Protein AF-A0A5N8YXE9-F1 (afdb_monomer)

pLDDT: mean 80.79, std 17.17, range [34.56, 97.94]

Radius of gyration: 24.26 Å; Cα contacts (8 Å, |Δi|>4): 100; chains: 1; bounding box: 55×52×81 Å

Structure (mmCIF, N/CA/C/O backbone):
data_AF-A0A5N8YXE9-F1
#
_entry.id   AF-A0A5N8YXE9-F1
#
loop_
_atom_site.group_PDB
_atom_site.id
_atom_site.type_symbol
_atom_site.label_atom_id
_atom_site.label_alt_id
_atom_site.label_comp_id
_atom_site.label_asym_id
_atom_site.label_entity_id
_atom_site.label_seq_id
_atom_site.pdbx_PDB_ins_code
_atom_site.Cartn_x
_atom_site.Cartn_y
_atom_site.Cartn_z
_atom_site.occupancy
_atom_site.B_iso_or_equiv
_atom_site.auth_seq_id
_atom_site.auth_comp_id
_atom_site.auth_asym_id
_atom_site.auth_atom_id
_atom_site.pdbx_PDB_model_num
ATOM 1 N N . PRO A 1 1 ? -4.445 18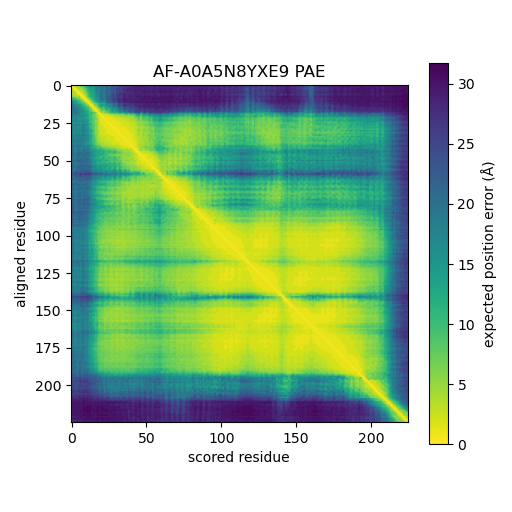.088 -16.090 1.00 49.34 1 PRO A N 1
ATOM 2 C CA . PRO A 1 1 ? -4.039 16.987 -17.003 1.00 49.34 1 PRO A CA 1
ATOM 3 C C . PRO A 1 1 ? -3.387 17.472 -18.312 1.00 49.34 1 PRO A C 1
ATOM 5 O O . PRO A 1 1 ? -2.317 16.990 -18.648 1.00 49.34 1 PRO A O 1
ATOM 8 N N . VAL A 1 2 ? -3.974 18.451 -19.017 1.00 39.25 2 VAL A N 1
ATOM 9 C CA . VAL A 1 2 ? -3.484 18.915 -20.339 1.00 39.25 2 VAL A CA 1
ATOM 10 C C . VAL A 1 2 ? -2.233 19.809 -20.256 1.00 39.25 2 VAL A C 1
ATOM 12 O O . VAL A 1 2 ? -1.378 19.753 -21.131 1.00 39.25 2 VAL A O 1
ATOM 15 N N . ILE A 1 3 ? -2.056 20.564 -19.167 1.00 46.72 3 ILE A N 1
ATOM 16 C CA . ILE A 1 3 ? -0.897 21.464 -18.987 1.00 46.72 3 ILE A CA 1
ATOM 17 C C . ILE A 1 3 ? 0.413 20.681 -18.751 1.00 46.72 3 ILE A C 1
ATOM 19 O O . ILE A 1 3 ? 1.486 21.151 -19.108 1.00 46.72 3 ILE A O 1
ATOM 23 N N . ILE A 1 4 ? 0.328 19.452 -18.229 1.00 51.09 4 ILE A N 1
ATOM 24 C CA . ILE A 1 4 ? 1.493 18.580 -17.987 1.00 51.09 4 ILE A CA 1
ATOM 25 C C . ILE A 1 4 ? 2.017 17.976 -19.303 1.00 51.09 4 ILE A C 1
ATOM 27 O O . ILE A 1 4 ? 3.219 17.792 -19.459 1.00 51.09 4 ILE A O 1
ATOM 31 N N . LEU A 1 5 ? 1.134 17.742 -20.280 1.00 44.62 5 LEU A N 1
ATOM 32 C CA . LEU A 1 5 ? 1.502 17.219 -21.602 1.00 44.62 5 LEU A CA 1
ATOM 33 C C . LEU A 1 5 ? 2.214 18.262 -22.478 1.00 44.62 5 LEU A C 1
ATOM 35 O O . LEU A 1 5 ? 3.088 17.900 -23.258 1.00 44.62 5 LEU A O 1
ATOM 39 N N . ALA A 1 6 ? 1.893 19.550 -22.321 1.00 39.50 6 ALA A N 1
ATOM 40 C CA . ALA A 1 6 ? 2.524 20.624 -23.094 1.00 39.50 6 ALA A CA 1
ATOM 41 C C . ALA A 1 6 ? 3.987 20.891 -22.687 1.00 39.50 6 ALA A C 1
ATOM 43 O O . ALA A 1 6 ? 4.773 21.358 -23.505 1.00 39.50 6 ALA A O 1
ATOM 44 N N . GLY A 1 7 ? 4.373 20.564 -21.448 1.00 42.19 7 GLY A N 1
ATOM 45 C CA . GLY A 1 7 ? 5.747 20.735 -20.961 1.00 42.19 7 GLY A CA 1
ATOM 46 C C . GLY A 1 7 ? 6.720 19.632 -21.393 1.00 42.19 7 GLY A C 1
ATOM 47 O O . GLY A 1 7 ? 7.921 19.776 -21.186 1.00 42.19 7 GLY A O 1
ATOM 48 N N . LEU A 1 8 ? 6.225 18.540 -21.988 1.00 47.44 8 LEU A N 1
ATOM 49 C CA . LEU A 1 8 ? 7.029 17.368 -22.357 1.00 47.44 8 LEU A CA 1
ATOM 50 C C . LEU A 1 8 ? 7.716 17.493 -23.734 1.00 47.44 8 LEU A C 1
ATOM 52 O O . LEU A 1 8 ? 8.421 16.574 -24.144 1.00 47.44 8 LEU A O 1
ATOM 56 N N . VAL A 1 9 ? 7.494 18.600 -24.454 1.00 50.84 9 VAL A N 1
ATOM 57 C CA . VAL A 1 9 ? 8.020 18.834 -25.815 1.00 50.84 9 VAL A CA 1
ATOM 58 C C . VAL A 1 9 ? 9.312 19.666 -25.821 1.00 50.84 9 VAL A C 1
ATOM 60 O O . VAL A 1 9 ? 10.064 19.596 -26.791 1.00 50.84 9 VAL A O 1
ATOM 63 N N . ASP A 1 10 ? 9.647 20.374 -24.737 1.00 41.62 10 ASP A N 1
ATOM 64 C CA . ASP A 1 10 ? 10.887 21.160 -24.670 1.00 41.62 10 ASP A CA 1
ATOM 65 C C . ASP A 1 10 ? 12.038 20.363 -24.041 1.00 41.62 10 ASP A C 1
ATOM 67 O O . ASP A 1 10 ? 12.189 20.251 -22.820 1.00 41.62 10 ASP A O 1
ATOM 71 N N . GLY A 1 11 ? 12.877 19.814 -24.922 1.00 48.00 11 GLY A N 1
ATOM 72 C CA . GLY A 1 11 ? 14.084 19.043 -24.631 1.00 48.00 11 GLY A CA 1
ATOM 73 C C . GLY A 1 11 ? 15.214 19.847 -23.980 1.00 48.00 11 GLY A C 1
ATOM 74 O O . GLY A 1 11 ? 16.298 19.972 -24.547 1.00 48.00 11 GLY A O 1
ATOM 75 N N . SER A 1 12 ? 15.008 20.330 -22.755 1.00 40.44 12 SER A N 1
ATOM 76 C CA . SER A 1 12 ? 16.093 20.775 -21.879 1.00 40.44 12 SER A CA 1
ATOM 77 C C . SER A 1 12 ? 16.254 19.787 -20.725 1.00 40.44 12 SER A C 1
ATOM 79 O O . SER A 1 12 ? 15.359 19.573 -19.916 1.00 40.44 12 SER A O 1
ATOM 81 N N . LYS A 1 13 ? 17.429 19.159 -20.622 1.00 51.94 13 LYS A N 1
ATOM 82 C CA . LYS A 1 13 ? 17.751 18.162 -19.579 1.00 51.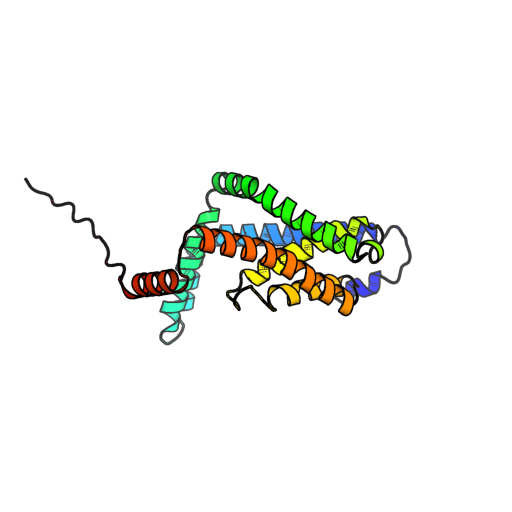94 13 LYS A CA 1
ATOM 83 C C . LYS A 1 13 ? 17.713 18.725 -18.140 1.00 51.94 13 LYS A C 1
ATOM 85 O O . LYS A 1 13 ? 17.933 17.987 -17.187 1.00 51.94 13 LYS A O 1
ATOM 90 N N . THR A 1 14 ? 17.413 20.013 -17.978 1.00 49.31 14 THR A N 1
ATOM 91 C CA . THR A 1 14 ? 17.255 20.741 -16.713 1.00 49.31 14 THR A CA 1
ATOM 92 C C . THR A 1 14 ? 15.793 20.950 -16.289 1.00 49.31 14 THR A C 1
ATOM 94 O O . THR A 1 14 ? 15.556 21.205 -15.111 1.00 49.31 14 THR A O 1
ATOM 97 N N . SER A 1 15 ? 14.799 20.800 -17.176 1.00 48.97 15 SER A N 1
ATOM 98 C CA . SER A 1 15 ? 13.376 21.007 -16.838 1.00 48.97 15 SER A CA 1
ATOM 99 C C . SER A 1 15 ? 12.718 19.789 -16.168 1.00 48.97 15 SER A C 1
ATOM 101 O O . SER A 1 15 ? 11.787 19.939 -15.377 1.00 48.97 15 SER A O 1
ATOM 103 N N . VAL A 1 16 ? 13.230 18.578 -16.414 1.00 51.59 16 VAL A N 1
ATOM 104 C CA . VAL A 1 16 ? 12.615 17.321 -15.941 1.00 51.59 16 VAL A CA 1
ATOM 105 C C . VAL A 1 16 ? 12.899 17.032 -14.456 1.00 51.59 16 VAL A C 1
ATOM 107 O O . VAL A 1 16 ? 12.038 16.497 -13.759 1.00 51.59 16 VAL A O 1
ATOM 110 N N . GLN A 1 17 ? 14.052 17.447 -13.914 1.00 51.72 17 GLN A N 1
ATOM 111 C CA . GLN A 1 17 ? 14.386 17.219 -12.494 1.00 51.72 17 GLN A CA 1
ATOM 112 C C . GLN A 1 17 ? 13.560 18.085 -11.529 1.00 51.72 17 GLN A C 1
ATOM 114 O O . GLN A 1 17 ? 13.289 17.678 -10.400 1.00 51.72 17 GLN A O 1
ATOM 119 N N . VAL A 1 18 ? 13.102 19.254 -11.983 1.00 52.50 18 VAL A N 1
ATOM 120 C CA . VAL A 1 18 ? 12.284 20.174 -11.178 1.00 52.50 18 VAL A CA 1
ATOM 121 C C . VAL A 1 18 ? 10.847 19.641 -11.002 1.00 52.50 18 VAL A C 1
ATOM 123 O O . VAL A 1 18 ? 10.188 19.952 -10.012 1.00 52.50 18 VAL A O 1
ATOM 126 N N . SER A 1 19 ? 10.376 18.760 -11.893 1.00 68.06 19 SER A N 1
ATOM 127 C CA . SER A 1 19 ? 8.992 18.257 -11.916 1.00 68.06 19 SER A CA 1
ATOM 128 C C . SER A 1 19 ? 8.650 17.306 -10.753 1.00 68.06 19 SER A C 1
ATOM 130 O O . SER A 1 19 ? 7.629 17.474 -10.083 1.00 68.06 19 SER A O 1
ATOM 132 N N . TRP A 1 20 ? 9.531 16.349 -10.434 1.00 66.12 20 TRP A N 1
ATOM 133 C CA . TRP A 1 20 ? 9.285 15.359 -9.371 1.00 66.12 20 TRP A CA 1
ATOM 134 C C . TRP A 1 20 ? 9.371 15.953 -7.963 1.00 66.12 20 TRP A C 1
ATOM 136 O O . TRP A 1 20 ? 8.589 15.583 -7.087 1.00 66.12 20 TRP A O 1
ATOM 146 N N . GLY A 1 21 ? 10.283 16.908 -7.748 1.00 72.38 21 GLY A N 1
ATOM 147 C CA . GLY A 1 21 ? 10.397 17.622 -6.473 1.00 72.38 21 GLY A CA 1
ATOM 148 C C . GLY A 1 21 ? 9.140 18.436 -6.161 1.00 72.38 21 GLY A C 1
ATOM 149 O O . GLY A 1 21 ? 8.622 18.378 -5.046 1.00 72.38 21 GLY A O 1
ATOM 150 N N . ILE A 1 22 ? 8.593 19.125 -7.169 1.00 77.31 22 ILE A N 1
ATOM 151 C CA . ILE A 1 22 ? 7.321 19.847 -7.046 1.00 77.31 22 ILE A CA 1
ATOM 152 C C . ILE A 1 22 ? 6.173 18.869 -6.786 1.00 77.31 22 ILE A C 1
ATOM 154 O O . ILE A 1 22 ? 5.373 19.110 -5.886 1.00 77.31 22 ILE A O 1
ATOM 158 N N . PHE A 1 23 ? 6.099 17.751 -7.513 1.00 73.31 23 PHE A N 1
ATOM 159 C CA . PHE A 1 23 ? 5.058 16.744 -7.296 1.00 73.31 23 PHE A CA 1
ATOM 160 C C . PHE A 1 23 ? 5.087 16.169 -5.872 1.00 73.31 23 PHE A C 1
ATOM 162 O O . PHE A 1 23 ? 4.042 16.061 -5.224 1.00 73.31 23 PHE A O 1
ATOM 169 N N . GLY A 1 24 ? 6.281 15.859 -5.359 1.00 78.94 24 GLY A N 1
ATOM 170 C CA . GLY A 1 24 ? 6.478 15.409 -3.983 1.00 78.94 24 GLY A CA 1
ATOM 171 C C . GLY A 1 24 ? 6.043 16.458 -2.958 1.00 78.94 24 GLY A C 1
ATOM 172 O O . GLY A 1 24 ? 5.301 16.137 -2.032 1.00 78.94 24 GLY A O 1
ATOM 173 N N . LEU A 1 25 ? 6.427 17.723 -3.155 1.00 83.38 25 LEU A N 1
ATOM 174 C CA . LEU A 1 25 ? 6.031 18.833 -2.281 1.00 83.38 25 LEU A CA 1
ATOM 175 C C . LEU A 1 25 ? 4.520 19.083 -2.296 1.00 83.38 25 LEU A C 1
ATOM 177 O O . LEU A 1 25 ? 3.925 19.262 -1.236 1.00 83.38 25 LEU A O 1
ATOM 181 N N . VAL A 1 26 ? 3.889 19.066 -3.471 1.00 85.25 26 VAL A N 1
ATOM 182 C CA . VAL A 1 26 ? 2.435 19.230 -3.614 1.00 85.25 26 VAL A CA 1
ATOM 183 C C . VAL A 1 26 ? 1.701 18.075 -2.938 1.00 85.25 26 VAL A C 1
ATOM 185 O O . VAL A 1 26 ? 0.765 18.313 -2.179 1.00 85.25 26 VAL A O 1
ATOM 188 N N . SER A 1 27 ? 2.146 16.835 -3.150 1.00 78.25 27 SER A N 1
ATOM 189 C CA . SER A 1 27 ? 1.548 15.654 -2.516 1.00 78.25 27 SER A CA 1
ATOM 190 C C . SER A 1 27 ? 1.685 15.701 -0.994 1.00 78.25 27 SER A C 1
ATOM 192 O O . SER A 1 27 ? 0.709 15.470 -0.282 1.00 78.25 27 SER A O 1
ATOM 194 N N . LEU A 1 28 ? 2.864 16.077 -0.484 1.00 85.50 28 LEU A N 1
ATOM 195 C CA . LEU A 1 28 ? 3.098 16.275 0.946 1.00 85.50 28 LEU A CA 1
ATOM 196 C C . LEU A 1 28 ? 2.209 17.388 1.508 1.00 85.50 28 LEU A C 1
ATOM 198 O O . LEU A 1 28 ? 1.602 17.211 2.561 1.00 85.50 28 LEU A O 1
ATOM 202 N N . PHE A 1 29 ? 2.092 18.515 0.805 1.00 90.75 29 PHE A N 1
ATOM 203 C CA . PHE A 1 29 ? 1.228 19.618 1.211 1.00 90.75 29 PHE A CA 1
ATOM 204 C C . PHE A 1 29 ? -0.241 19.190 1.274 1.00 90.75 29 PHE A C 1
ATOM 206 O O . PHE A 1 29 ? -0.895 19.444 2.281 1.00 90.75 29 PHE A O 1
ATOM 213 N N . ILE A 1 30 ? -0.749 18.492 0.252 1.00 90.19 30 ILE A N 1
ATOM 214 C CA . ILE A 1 30 ? -2.120 17.959 0.232 1.00 90.19 30 ILE A CA 1
ATOM 215 C C . ILE A 1 30 ? -2.334 16.987 1.393 1.00 90.19 30 ILE A C 1
ATOM 217 O O . ILE A 1 30 ? -3.347 17.079 2.081 1.00 90.19 30 ILE A O 1
ATOM 221 N N . PHE A 1 31 ? -1.382 16.088 1.645 1.00 85.00 31 PHE A N 1
ATOM 222 C CA . PHE A 1 31 ? -1.458 15.119 2.736 1.00 85.00 31 PHE A CA 1
ATOM 223 C C . PHE A 1 31 ? -1.484 15.796 4.113 1.00 85.00 31 PHE A C 1
ATOM 225 O O . PHE A 1 31 ? -2.372 15.521 4.922 1.00 85.00 31 PHE A O 1
ATOM 232 N N . LEU A 1 32 ? -0.560 16.728 4.370 1.00 88.94 32 LEU A N 1
ATOM 233 C CA . LEU A 1 32 ? -0.502 17.485 5.623 1.00 88.94 32 LEU A CA 1
ATOM 234 C C . LEU A 1 32 ? -1.735 18.374 5.806 1.00 88.94 32 LEU A C 1
ATOM 236 O O . LEU A 1 32 ? -2.275 18.448 6.909 1.00 88.94 32 LEU A O 1
ATOM 240 N N . PHE A 1 33 ? -2.213 19.008 4.734 1.00 92.44 33 PHE A N 1
ATOM 241 C CA . PHE A 1 33 ? -3.443 19.792 4.748 1.00 92.44 33 PHE A CA 1
ATOM 242 C C . PHE A 1 33 ? -4.658 18.914 5.054 1.00 92.44 33 PHE A C 1
ATOM 244 O O . PHE A 1 33 ? -5.457 19.276 5.911 1.00 92.44 33 PHE A O 1
ATOM 251 N N . ALA A 1 34 ? -4.783 17.746 4.419 1.00 88.06 34 ALA A N 1
ATOM 252 C CA . ALA A 1 34 ? -5.872 16.806 4.668 1.00 88.06 34 ALA A CA 1
ATOM 253 C C . ALA A 1 34 ? -5.863 16.302 6.118 1.00 88.06 34 ALA A C 1
ATOM 255 O O . ALA A 1 34 ? -6.897 16.350 6.781 1.00 88.06 34 ALA A O 1
ATOM 256 N N . ILE A 1 35 ? -4.704 15.895 6.648 1.00 85.31 35 ILE A N 1
ATOM 257 C CA . ILE A 1 35 ? -4.568 15.480 8.054 1.00 85.31 35 ILE A CA 1
ATOM 258 C C . ILE A 1 35 ? -4.895 16.633 9.002 1.00 85.31 35 ILE A C 1
ATOM 260 O O . ILE A 1 35 ? -5.634 16.440 9.969 1.00 85.31 35 ILE A O 1
ATOM 264 N N . GLY A 1 36 ? -4.372 17.831 8.735 1.00 86.56 36 GLY A N 1
ATOM 265 C CA . GLY A 1 36 ? -4.639 19.019 9.539 1.00 86.56 36 GLY A CA 1
ATOM 266 C C . GLY A 1 36 ? -6.125 19.371 9.545 1.00 86.56 36 GLY A C 1
ATOM 267 O O . GLY A 1 36 ? -6.710 19.550 10.610 1.00 86.56 36 GLY A O 1
ATOM 268 N N . ALA A 1 37 ? -6.758 19.385 8.372 1.00 87.31 37 ALA A N 1
ATOM 269 C CA . ALA A 1 37 ? -8.186 19.621 8.218 1.00 87.31 37 ALA A CA 1
ATOM 270 C C . ALA A 1 37 ? -9.015 18.565 8.961 1.00 87.31 37 ALA A C 1
ATOM 272 O O . ALA A 1 37 ? -9.894 18.940 9.731 1.00 87.31 37 ALA A O 1
ATOM 273 N N . LEU A 1 38 ? -8.705 17.271 8.808 1.00 84.06 38 LEU A N 1
ATOM 274 C CA . LEU A 1 38 ? -9.383 16.178 9.517 1.00 84.06 38 LEU A CA 1
ATOM 275 C C . LEU A 1 38 ? -9.216 16.281 11.036 1.00 84.06 38 LEU A C 1
ATOM 277 O O . LEU A 1 38 ? -10.180 16.106 11.774 1.00 84.06 38 LEU A O 1
ATOM 281 N N . THR A 1 39 ? -8.022 16.622 11.514 1.00 82.12 39 THR A N 1
ATOM 282 C CA . THR A 1 39 ? -7.750 16.787 12.948 1.00 82.12 39 THR A CA 1
ATOM 283 C C . THR A 1 39 ? -8.500 17.992 13.518 1.00 82.12 39 THR A C 1
ATOM 285 O O . THR A 1 39 ? -9.115 17.903 14.579 1.00 82.12 39 THR A O 1
ATOM 288 N N . LEU A 1 40 ? -8.522 19.116 12.795 1.00 82.56 40 LEU A N 1
ATOM 289 C CA . LEU A 1 40 ? -9.317 20.286 13.174 1.00 82.56 40 LEU A CA 1
ATOM 290 C C . LEU A 1 40 ? -10.816 19.965 13.182 1.00 82.56 40 LEU A C 1
ATOM 292 O O . LEU A 1 40 ? -11.529 20.410 14.081 1.00 82.56 40 LEU A O 1
ATOM 296 N N . LEU A 1 41 ? -11.281 19.156 12.228 1.00 81.50 41 LEU A N 1
ATOM 297 C CA . LEU A 1 41 ? -12.655 18.665 12.168 1.00 81.50 41 LEU A CA 1
ATOM 298 C C . LEU A 1 41 ? -13.009 17.800 13.381 1.00 81.50 41 LEU A C 1
ATOM 300 O O . LEU A 1 41 ? -14.057 17.999 13.987 1.00 81.50 41 LEU A O 1
ATOM 304 N N . ALA A 1 42 ? -12.107 16.887 13.758 1.00 77.75 42 ALA A N 1
ATOM 305 C CA . ALA A 1 42 ? -12.241 15.979 14.899 1.00 77.75 42 ALA A CA 1
ATOM 306 C C . ALA A 1 42 ? -12.325 16.706 16.246 1.00 77.75 42 ALA A C 1
ATOM 308 O O . ALA A 1 42 ? -12.928 16.221 17.206 1.00 77.75 42 ALA A O 1
ATOM 309 N N . ILE A 1 43 ? -11.626 17.836 16.350 1.00 79.62 43 ILE A N 1
ATOM 310 C CA . ILE A 1 43 ? -11.498 18.594 17.593 1.00 79.62 43 ILE A CA 1
ATOM 311 C C . ILE A 1 43 ? -12.606 19.644 17.707 1.00 79.62 43 ILE A C 1
ATOM 313 O O . ILE A 1 43 ? -12.978 19.994 18.824 1.00 79.62 43 ILE A O 1
ATOM 317 N N . ASN A 1 44 ? -13.151 20.144 16.593 1.00 81.50 44 ASN A N 1
ATOM 318 C CA . ASN A 1 44 ? -14.117 21.237 16.607 1.00 81.50 44 ASN A CA 1
ATOM 319 C C . ASN A 1 44 ? -15.568 20.744 16.810 1.00 81.50 44 ASN A C 1
ATOM 321 O O . ASN A 1 44 ? -16.208 20.306 15.849 1.00 81.50 44 ASN A O 1
ATOM 325 N N . PRO A 1 45 ? -16.162 20.919 18.009 1.00 77.25 45 PRO A N 1
ATOM 326 C CA . PRO A 1 45 ? -17.522 20.457 18.293 1.00 77.25 45 PRO A CA 1
ATOM 327 C C . PRO A 1 45 ? -18.586 21.162 17.439 1.00 77.25 45 PRO A C 1
ATOM 329 O O . PRO A 1 45 ? -19.669 20.622 17.233 1.00 77.25 45 PRO A O 1
ATOM 332 N N . ARG A 1 46 ? -18.292 22.354 16.898 1.00 80.25 46 ARG A N 1
ATOM 333 C CA . ARG A 1 46 ? -19.238 23.097 16.051 1.00 80.25 46 ARG A CA 1
ATOM 334 C C . ARG A 1 46 ? -19.478 22.415 14.710 1.00 80.25 46 ARG A C 1
ATOM 336 O O . ARG A 1 46 ? -20.585 22.503 14.188 1.00 80.25 46 ARG A O 1
ATOM 343 N N . PHE A 1 47 ? -18.462 21.760 14.146 1.00 78.44 47 PHE A N 1
ATOM 344 C CA . PHE A 1 47 ? -18.625 21.055 12.877 1.00 78.44 47 PHE A CA 1
ATOM 345 C C . PHE A 1 47 ? -19.538 19.842 13.046 1.00 78.44 47 PHE A C 1
ATOM 347 O O . PHE A 1 47 ? -20.460 19.657 12.257 1.00 78.44 47 PHE A O 1
ATOM 354 N N . VAL A 1 48 ? -19.334 19.087 14.127 1.00 78.62 48 VAL A N 1
ATOM 355 C CA . VAL A 1 48 ? -20.176 17.945 14.504 1.00 78.62 48 VAL A CA 1
ATOM 356 C C . VAL A 1 48 ? -21.635 18.378 14.642 1.00 78.62 48 VAL A C 1
ATOM 358 O O . VAL A 1 48 ? -22.504 17.840 13.965 1.00 78.62 48 VAL A O 1
ATOM 361 N N . GLN A 1 49 ? -21.892 19.440 15.412 1.00 80.94 49 GLN A N 1
ATOM 362 C CA . GLN A 1 49 ? -23.242 19.978 15.617 1.00 80.94 49 GLN A CA 1
ATOM 363 C C . GLN A 1 49 ? -23.890 20.495 14.323 1.00 80.94 49 GLN A C 1
ATOM 365 O O . GLN A 1 49 ? -25.095 20.336 14.119 1.00 80.94 49 GLN A O 1
ATOM 370 N N . LEU A 1 50 ? -23.117 21.130 13.435 1.00 82.25 50 LEU A N 1
ATOM 371 C CA . LEU A 1 50 ? -23.620 21.593 12.140 1.00 82.25 50 LEU A CA 1
ATOM 372 C C . LEU A 1 50 ? -23.989 20.412 11.235 1.00 82.25 50 LEU A C 1
ATOM 374 O O . LEU A 1 50 ? -25.034 20.447 10.584 1.00 82.25 50 LEU A O 1
ATOM 378 N N . PHE A 1 51 ? -23.153 19.374 11.218 1.00 80.25 51 PHE A N 1
ATOM 379 C CA . PHE A 1 51 ? -23.375 18.175 10.420 1.00 80.25 51 PHE A CA 1
ATOM 380 C C . PHE A 1 51 ? -24.573 17.372 10.934 1.00 80.25 51 PHE A C 1
ATOM 382 O O . PHE A 1 51 ? -25.419 16.987 10.134 1.00 80.25 51 PHE A O 1
ATOM 389 N N . GLU A 1 52 ? -24.728 17.215 12.251 1.00 82.69 52 GLU A N 1
ATOM 390 C CA . GLU A 1 52 ? -25.928 16.629 12.866 1.00 82.69 52 GLU A CA 1
ATOM 391 C C . GLU A 1 52 ? -27.189 17.427 12.514 1.00 82.69 52 GLU A C 1
ATOM 393 O O . GLU A 1 52 ? -28.211 16.861 12.129 1.00 82.69 52 GLU A O 1
ATOM 398 N N . LYS A 1 53 ? -27.130 18.763 12.576 1.00 83.69 53 LYS A N 1
ATOM 399 C CA . LYS A 1 53 ? -28.266 19.629 12.224 1.00 83.69 53 LYS A CA 1
ATOM 400 C C . LYS A 1 53 ? -28.654 19.515 10.747 1.00 83.69 53 LYS A C 1
ATOM 402 O O . LYS A 1 53 ? -29.838 19.618 10.423 1.00 83.69 53 LYS A O 1
ATOM 407 N N . LEU A 1 54 ? -27.676 19.322 9.861 1.00 84.81 54 LEU A N 1
ATOM 408 C CA . LEU A 1 54 ? -27.897 19.106 8.432 1.00 84.81 54 LEU A CA 1
ATOM 409 C C . LEU A 1 54 ? -28.425 17.690 8.152 1.00 84.81 54 LEU A C 1
ATOM 411 O O . LEU A 1 54 ? -29.382 17.535 7.401 1.00 84.81 54 LEU A O 1
ATOM 415 N N . SER A 1 55 ? -27.861 16.681 8.816 1.00 81.81 55 SER A N 1
ATOM 416 C CA . SER A 1 55 ? -28.294 15.277 8.802 1.00 81.81 55 SER A CA 1
ATOM 417 C C . SER A 1 55 ? -29.755 15.127 9.242 1.00 81.81 55 SER A C 1
ATOM 419 O O . SER A 1 55 ? -30.559 14.499 8.558 1.00 81.81 55 SER A O 1
ATOM 421 N N . ASN A 1 56 ? -30.148 15.814 10.316 1.00 81.62 56 ASN A N 1
ATOM 422 C CA . ASN A 1 56 ? -31.508 15.789 10.860 1.00 81.62 56 ASN A CA 1
ATOM 423 C C . ASN A 1 56 ? -32.555 16.484 9.966 1.00 81.62 56 ASN A C 1
ATOM 425 O O . ASN A 1 56 ? -33.745 16.440 10.271 1.00 81.62 56 ASN A O 1
ATOM 429 N N . ARG A 1 57 ? -32.144 17.123 8.860 1.00 85.06 57 ARG A N 1
ATOM 430 C CA . ARG A 1 57 ? -33.061 17.642 7.829 1.00 85.06 57 ARG A CA 1
ATOM 431 C C . ARG A 1 57 ? -33.457 16.579 6.800 1.00 85.06 57 ARG A C 1
ATOM 433 O O . ARG A 1 57 ? -34.361 16.840 6.008 1.00 85.06 57 ARG A O 1
ATOM 440 N N . LEU A 1 58 ? -32.798 15.417 6.779 1.00 82.31 58 LEU A N 1
ATOM 441 C CA . LEU A 1 58 ? -33.134 14.340 5.850 1.00 82.31 58 LEU A CA 1
ATOM 442 C C . LEU A 1 58 ? -34.358 13.538 6.335 1.00 82.31 58 LEU A C 1
ATOM 444 O O . LEU A 1 58 ? -34.436 13.182 7.511 1.00 82.31 58 LEU A O 1
ATOM 448 N N . PRO A 1 59 ? -35.310 13.213 5.443 1.00 77.50 59 PRO A N 1
ATOM 449 C CA . PRO A 1 59 ? -36.486 12.430 5.801 1.00 77.50 59 PRO A CA 1
ATOM 450 C C . PRO A 1 59 ? -36.153 10.946 6.048 1.00 77.50 59 PRO A C 1
ATOM 452 O O . PRO A 1 59 ? -35.306 10.350 5.381 1.00 77.50 59 PRO A O 1
ATOM 455 N N . GLY A 1 60 ? -36.880 10.318 6.977 1.00 79.62 60 GLY A N 1
ATOM 456 C CA . GLY A 1 60 ? -36.836 8.872 7.226 1.00 79.62 60 GLY A CA 1
ATOM 457 C C . GLY A 1 60 ? -35.827 8.432 8.296 1.00 79.62 60 GLY A C 1
ATOM 458 O O . GLY A 1 60 ? -35.591 9.134 9.271 1.00 79.62 60 GLY A O 1
ATOM 459 N N . ARG A 1 61 ? -35.257 7.225 8.142 1.00 77.94 61 ARG A N 1
ATOM 460 C CA . ARG A 1 61 ? -34.305 6.609 9.100 1.00 77.94 61 ARG A CA 1
ATOM 461 C C . ARG A 1 61 ? -32.835 6.978 8.846 1.00 77.94 61 ARG A C 1
ATOM 463 O O . ARG A 1 61 ? -31.958 6.528 9.579 1.00 77.94 61 ARG A O 1
ATOM 470 N N . LEU A 1 62 ? -32.563 7.766 7.805 1.00 79.12 62 LEU A N 1
ATOM 471 C CA . LEU A 1 62 ? -31.213 8.186 7.421 1.00 79.12 62 LEU A CA 1
ATOM 472 C C . LEU A 1 62 ? -30.475 8.975 8.520 1.00 79.12 62 LEU A C 1
ATOM 474 O O . LEU A 1 62 ? -29.305 8.663 8.733 1.00 79.12 62 LEU A O 1
ATOM 478 N N . PRO A 1 63 ? -31.108 9.914 9.258 1.00 82.69 63 PRO A N 1
ATOM 479 C CA . PRO A 1 63 ? -30.401 10.707 10.265 1.00 82.69 63 PRO A CA 1
ATOM 480 C C . PRO A 1 63 ? -29.773 9.856 11.371 1.00 82.69 63 PRO A C 1
ATOM 482 O O . PRO A 1 63 ? -28.638 10.097 11.763 1.00 82.69 63 PRO A O 1
ATOM 485 N N . LEU A 1 64 ? -30.472 8.806 11.823 1.00 79.94 64 LEU A N 1
ATOM 486 C CA . LEU A 1 64 ? -29.968 7.896 12.857 1.00 79.94 64 LEU A CA 1
ATOM 487 C C . LEU A 1 64 ? -28.690 7.187 12.398 1.00 79.94 64 LEU A C 1
ATOM 489 O O . LEU A 1 64 ? -27.689 7.206 13.105 1.00 79.94 64 LEU A O 1
ATOM 493 N N . LYS A 1 65 ? -28.703 6.628 11.182 1.00 83.31 65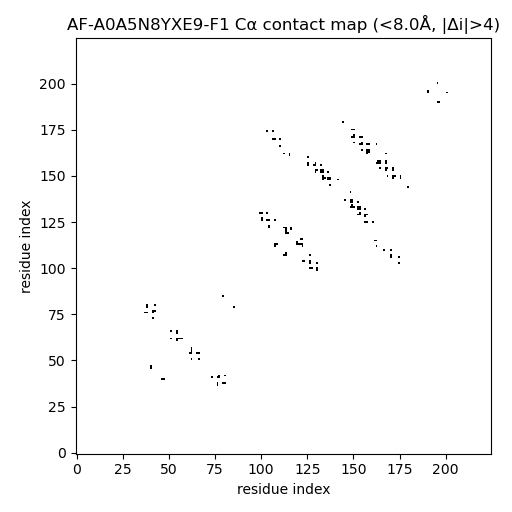 LYS A N 1
ATOM 494 C CA . LYS A 1 65 ? -27.566 5.876 10.635 1.00 83.31 65 LYS A CA 1
ATOM 495 C C . LYS A 1 65 ? -26.375 6.781 10.301 1.00 83.31 65 LYS A C 1
ATOM 497 O O . LYS A 1 65 ? -25.230 6.381 10.479 1.00 83.31 65 LYS A O 1
ATOM 502 N N . ILE A 1 66 ? -26.640 7.997 9.817 1.00 85.12 66 ILE A N 1
ATOM 503 C CA . ILE A 1 66 ? -25.603 8.991 9.506 1.00 85.12 66 ILE A CA 1
ATOM 504 C C . ILE A 1 66 ? -24.956 9.505 10.791 1.00 85.12 66 ILE A C 1
ATOM 506 O O . ILE A 1 66 ? -23.733 9.576 10.852 1.00 85.12 66 ILE A O 1
ATOM 510 N N . ASN A 1 67 ? -25.751 9.837 11.811 1.00 84.00 67 ASN A N 1
ATOM 511 C CA . ASN A 1 67 ? -25.222 10.347 13.075 1.00 84.00 67 ASN A CA 1
ATOM 512 C C . ASN A 1 67 ? -24.426 9.267 13.823 1.00 84.00 67 ASN A C 1
ATOM 514 O O . ASN A 1 67 ? -23.374 9.579 14.365 1.00 84.00 67 ASN A O 1
ATOM 518 N N . GLU A 1 68 ? -24.861 8.002 13.784 1.00 85.94 68 GLU A N 1
ATOM 519 C CA . GLU A 1 68 ? -24.100 6.868 14.334 1.00 85.94 68 GLU A CA 1
ATOM 520 C C . GLU A 1 68 ? -22.759 6.668 13.606 1.00 85.94 68 GLU A C 1
ATOM 522 O O . GLU A 1 68 ? -21.711 6.516 14.233 1.00 85.94 68 GLU A O 1
ATOM 527 N N . LEU A 1 69 ? -22.758 6.725 12.270 1.00 85.12 69 LEU A N 1
ATOM 528 C CA . LEU A 1 69 ? -21.521 6.627 11.494 1.00 85.12 69 LEU A CA 1
ATOM 529 C C . LEU A 1 69 ? -20.590 7.821 11.753 1.00 85.12 69 LEU A C 1
ATOM 531 O O . LEU A 1 69 ? -19.375 7.652 11.834 1.00 85.12 69 LEU A O 1
ATOM 535 N N . LEU A 1 70 ? -21.156 9.020 11.907 1.00 84.06 70 LEU A N 1
ATOM 536 C CA . LEU A 1 70 ? -20.418 10.238 12.221 1.00 84.06 70 LEU A CA 1
ATOM 537 C C . LEU A 1 70 ? -19.788 10.167 13.615 1.00 84.06 70 LEU A C 1
ATOM 539 O O . LEU A 1 70 ? -18.619 10.524 13.751 1.00 84.06 70 LEU A O 1
ATOM 543 N N . SER A 1 71 ? -20.518 9.697 14.632 1.00 82.62 71 SER A N 1
ATOM 544 C CA . SER A 1 71 ? -19.970 9.545 15.982 1.00 82.62 71 SER A CA 1
ATOM 545 C C . SER A 1 71 ? -18.833 8.529 15.998 1.00 82.62 71 SER A C 1
ATOM 547 O O . SER A 1 71 ? -17.762 8.840 16.505 1.00 82.62 71 SER A O 1
ATOM 549 N N . LEU A 1 72 ? -19.003 7.377 15.336 1.00 84.44 72 LEU A N 1
ATOM 550 C CA . LEU A 1 72 ? -17.936 6.379 15.185 1.00 84.44 72 LEU A CA 1
ATOM 551 C C . LEU A 1 72 ? -16.711 6.949 14.451 1.00 84.44 72 LEU A C 1
ATOM 553 O O . LEU A 1 72 ? -15.572 6.689 14.839 1.00 84.44 72 LEU A O 1
ATOM 557 N N . PHE A 1 73 ? -16.932 7.749 13.405 1.00 85.06 73 PHE A N 1
ATOM 558 C CA . PHE A 1 73 ? -15.860 8.404 12.661 1.00 85.06 73 PHE A CA 1
ATOM 559 C C . PHE A 1 73 ? -15.098 9.416 13.525 1.00 85.06 73 PHE A C 1
ATOM 561 O O . PHE A 1 73 ? -13.870 9.379 13.552 1.00 85.06 73 PHE A O 1
ATOM 568 N N . ILE A 1 74 ? -15.800 10.287 14.259 1.00 83.25 74 ILE A N 1
ATOM 569 C CA . ILE A 1 74 ? -15.191 11.282 15.158 1.00 83.25 74 ILE A CA 1
ATOM 570 C C . ILE A 1 74 ? -14.461 10.602 16.315 1.00 83.25 74 ILE A C 1
ATOM 572 O O . ILE A 1 74 ? -13.359 11.029 16.659 1.00 83.25 74 ILE A O 1
ATOM 576 N N . ASP A 1 75 ? -15.030 9.543 16.888 1.00 82.44 75 ASP A N 1
ATOM 577 C CA . ASP A 1 75 ? -14.386 8.747 17.933 1.00 82.44 75 ASP A CA 1
ATOM 578 C C . ASP A 1 75 ? -13.090 8.113 17.412 1.00 82.44 75 ASP A C 1
ATOM 580 O O . ASP A 1 75 ? -12.058 8.192 18.081 1.00 82.44 75 ASP A O 1
ATOM 584 N N . GLY A 1 76 ? -13.078 7.589 16.182 1.00 81.38 76 GLY A N 1
ATOM 585 C CA . GLY A 1 76 ? -11.854 7.119 15.523 1.00 81.38 76 GLY A CA 1
ATOM 586 C C . GLY A 1 76 ? -10.834 8.240 15.291 1.00 81.38 76 GLY A C 1
ATOM 587 O O . GLY A 1 76 ? -9.640 8.078 15.546 1.00 81.38 76 GLY A O 1
ATOM 588 N N . LEU A 1 77 ? -11.304 9.419 14.884 1.00 82.19 77 LEU A N 1
ATOM 589 C CA . LEU A 1 77 ? -10.483 10.616 14.689 1.00 82.19 77 LEU A CA 1
ATOM 590 C C . LEU A 1 77 ? -9.973 11.197 16.017 1.00 82.19 77 LEU A C 1
ATOM 592 O O . LEU A 1 77 ? -8.956 11.884 16.042 1.00 82.19 77 LEU A O 1
ATOM 596 N N . SER A 1 78 ? -10.629 10.889 17.138 1.00 77.25 78 SER A N 1
ATOM 597 C CA . SER A 1 78 ? -10.201 11.310 18.473 1.00 77.25 78 SER A CA 1
ATOM 598 C C . SER A 1 78 ? -8.871 10.686 18.882 1.00 77.25 78 SER A C 1
ATOM 600 O O . SER A 1 78 ? -8.150 11.281 19.685 1.00 77.25 78 SER A O 1
ATOM 602 N N . ILE A 1 79 ? -8.509 9.549 18.269 1.00 75.94 79 ILE A N 1
ATOM 603 C CA . ILE A 1 79 ? -7.203 8.924 18.453 1.00 75.94 79 ILE A CA 1
ATOM 604 C C . ILE A 1 79 ? -6.123 9.947 18.094 1.00 75.94 79 ILE A C 1
ATOM 606 O O . ILE A 1 79 ? -5.232 10.099 18.917 1.00 75.94 79 ILE A O 1
ATOM 610 N N . LEU A 1 80 ? -6.289 10.733 17.007 1.00 74.75 80 LEU A N 1
ATOM 611 C CA . LEU A 1 80 ? -5.361 11.772 16.497 1.00 74.75 80 LEU A CA 1
ATOM 612 C C . LEU A 1 80 ? -5.013 12.898 17.495 1.00 74.75 80 LEU A C 1
ATOM 614 O O . LEU A 1 80 ? -4.134 13.716 17.219 1.00 74.75 80 LEU A O 1
ATOM 618 N N . LYS A 1 81 ? -5.690 12.973 18.650 1.00 76.81 81 LYS A N 1
ATOM 619 C CA . LYS A 1 81 ? -5.522 14.050 19.640 1.00 76.81 81 LYS A CA 1
ATOM 620 C C . LYS A 1 81 ? -4.247 13.930 20.484 1.00 76.81 81 LYS A C 1
ATOM 622 O O . LYS A 1 81 ? -3.840 14.931 21.069 1.00 76.81 81 LYS A O 1
ATOM 627 N N . ASP A 1 82 ? -3.613 12.755 20.567 1.00 81.50 82 ASP A N 1
ATOM 628 C CA . ASP A 1 82 ? -2.392 12.543 21.367 1.00 81.50 82 ASP A CA 1
ATOM 629 C C . ASP A 1 82 ? -1.152 12.316 20.473 1.00 81.50 82 ASP A C 1
ATOM 631 O O . ASP A 1 82 ? -0.746 11.172 20.231 1.00 81.50 82 ASP A O 1
ATOM 635 N N . PRO A 1 83 ? -0.494 13.393 19.988 1.00 79.25 83 PRO A N 1
ATOM 636 C CA . PRO A 1 83 ? 0.646 13.298 19.070 1.00 79.25 83 PRO A CA 1
ATOM 637 C C . PRO A 1 83 ? 1.815 12.471 19.621 1.00 79.25 83 PRO A C 1
ATOM 639 O O . PRO A 1 83 ? 2.541 11.845 18.847 1.00 79.25 83 PRO A O 1
ATOM 642 N N . LYS A 1 84 ? 1.997 12.410 20.949 1.00 83.44 84 LYS A N 1
ATOM 643 C CA . LYS A 1 84 ? 3.081 11.627 21.563 1.00 83.44 84 LYS A CA 1
ATOM 644 C C . LYS A 1 84 ? 2.816 10.129 21.446 1.00 83.44 84 LYS A C 1
ATOM 646 O O . LYS A 1 84 ? 3.732 9.372 21.118 1.00 83.44 84 LYS A O 1
ATOM 651 N N . ARG A 1 85 ? 1.569 9.696 21.667 1.00 82.00 85 ARG A N 1
ATOM 652 C CA . ARG A 1 85 ? 1.173 8.295 21.450 1.00 82.00 85 ARG A CA 1
ATOM 653 C C . ARG A 1 85 ? 1.294 7.903 19.981 1.00 82.00 85 ARG A C 1
ATOM 655 O O . ARG A 1 85 ? 1.801 6.818 19.702 1.00 82.00 85 ARG A O 1
ATOM 662 N N . HIS 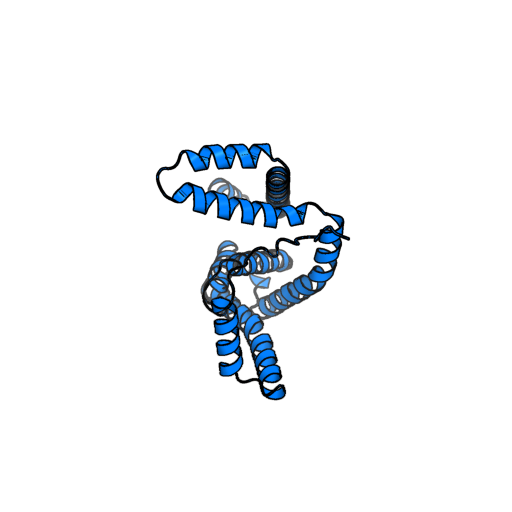A 1 86 ? 0.925 8.789 19.053 1.00 82.12 86 HIS A N 1
ATOM 663 C CA . HIS A 1 86 ? 1.097 8.529 17.618 1.00 82.12 86 HIS A CA 1
ATOM 664 C C . HIS A 1 86 ? 2.542 8.371 17.216 1.00 82.12 86 HIS A C 1
ATOM 666 O O . HIS A 1 86 ? 2.857 7.430 16.500 1.00 82.12 86 HIS A O 1
ATOM 672 N N . PHE A 1 87 ? 3.424 9.247 17.693 1.00 86.50 87 PHE A N 1
ATOM 673 C CA . PHE A 1 87 ? 4.837 9.141 17.364 1.00 86.50 87 PHE A CA 1
ATOM 674 C C . PHE A 1 87 ? 5.424 7.809 17.850 1.00 86.50 87 PHE A C 1
ATOM 676 O O . PHE A 1 87 ? 6.165 7.155 17.122 1.00 86.50 87 PHE A O 1
ATOM 683 N N . GLY A 1 88 ? 5.031 7.358 19.047 1.00 87.31 88 GLY A N 1
ATOM 684 C CA . GLY A 1 88 ? 5.422 6.046 19.565 1.00 87.31 88 GLY A CA 1
ATOM 685 C C . GLY A 1 88 ? 4.835 4.861 18.789 1.00 87.31 88 GLY A C 1
ATOM 686 O O . GLY A 1 88 ? 5.446 3.795 18.759 1.00 87.31 88 GLY A O 1
ATOM 687 N N . LEU A 1 89 ? 3.651 4.996 18.191 1.00 87.31 89 LEU A N 1
ATOM 688 C CA . LEU A 1 89 ? 3.070 3.956 17.336 1.00 87.31 89 LEU A CA 1
ATOM 689 C C . LEU A 1 89 ? 3.740 3.941 15.956 1.00 87.31 89 LEU A C 1
ATOM 691 O O . LEU A 1 89 ? 4.133 2.882 15.478 1.00 87.31 89 LEU A O 1
ATOM 695 N N . PHE A 1 90 ? 3.930 5.122 15.368 1.00 87.00 90 PHE A N 1
ATOM 696 C CA . PHE A 1 90 ? 4.591 5.328 14.085 1.00 87.00 90 PHE A CA 1
ATOM 697 C C . PHE A 1 90 ? 6.029 4.809 14.101 1.00 87.00 90 PHE A C 1
ATOM 699 O O . PHE A 1 90 ? 6.432 4.072 13.211 1.00 87.00 90 PHE A O 1
ATOM 706 N N . SER A 1 91 ? 6.803 5.109 15.145 1.00 90.94 91 SER A N 1
ATOM 707 C CA . SER A 1 91 ? 8.183 4.622 15.248 1.00 90.94 91 SER A CA 1
ATOM 708 C C . SER A 1 91 ? 8.277 3.098 15.336 1.00 90.94 91 SER A C 1
ATOM 710 O O . SER A 1 91 ? 9.226 2.514 14.820 1.00 90.94 91 SER A O 1
ATOM 712 N N . ARG A 1 92 ? 7.282 2.441 15.943 1.00 92.12 92 ARG A N 1
ATOM 713 C CA . ARG A 1 92 ? 7.199 0.975 16.006 1.00 92.12 92 ARG A CA 1
ATOM 714 C C . ARG A 1 92 ? 6.709 0.353 14.701 1.00 92.12 92 ARG A C 1
ATOM 716 O O . ARG A 1 92 ? 7.082 -0.780 14.416 1.00 92.12 92 ARG A O 1
ATOM 723 N N . SER A 1 93 ? 5.900 1.063 13.913 1.00 91.44 93 SER A N 1
ATOM 724 C CA . SER A 1 93 ? 5.441 0.590 12.603 1.00 91.44 93 SER A CA 1
ATOM 725 C C . SER A 1 93 ? 6.439 0.871 11.480 1.00 91.44 93 SER A C 1
ATOM 727 O O . SER A 1 93 ? 6.440 0.145 10.490 1.00 91.44 93 SER A O 1
ATOM 729 N N . LEU A 1 94 ? 7.316 1.869 11.630 1.00 92.56 94 LEU A N 1
ATOM 730 C CA . LEU A 1 94 ? 8.329 2.225 10.633 1.00 92.56 94 LEU A CA 1
ATOM 731 C C . LEU A 1 94 ? 9.155 1.021 10.149 1.00 92.56 94 LEU A C 1
ATOM 733 O O . LEU A 1 94 ? 9.261 0.855 8.937 1.00 92.56 94 LEU A O 1
ATOM 737 N N . PRO A 1 95 ? 9.693 0.142 11.019 1.00 94.88 95 PRO A N 1
ATOM 738 C CA . PRO A 1 95 ? 10.412 -1.046 10.565 1.00 94.88 95 PRO A CA 1
ATOM 739 C C . PRO A 1 95 ? 9.565 -1.973 9.691 1.00 94.88 95 PRO A C 1
ATOM 741 O O . PRO A 1 95 ? 10.074 -2.512 8.717 1.00 94.88 95 PRO A O 1
ATOM 744 N N . VAL A 1 96 ? 8.276 -2.134 10.005 1.00 93.81 96 VAL A N 1
ATOM 745 C CA . VAL A 1 96 ? 7.357 -2.969 9.214 1.00 93.81 96 VAL A CA 1
ATOM 746 C C . VAL A 1 96 ? 7.184 -2.378 7.818 1.00 93.81 96 VAL A C 1
ATOM 748 O O . VAL A 1 96 ? 7.370 -3.087 6.836 1.00 93.81 96 VAL A O 1
ATOM 751 N N . TRP A 1 97 ? 6.932 -1.071 7.728 1.00 93.62 97 TRP A N 1
ATOM 752 C CA . TRP A 1 97 ? 6.816 -0.364 6.449 1.00 93.62 97 TRP A CA 1
ATOM 753 C C . TRP A 1 97 ? 8.111 -0.389 5.635 1.00 93.62 97 TRP A C 1
ATOM 755 O O . TRP A 1 97 ? 8.067 -0.529 4.417 1.00 93.62 97 TRP A O 1
ATOM 765 N N . LEU A 1 98 ? 9.269 -0.268 6.288 1.00 94.31 98 LEU A N 1
ATOM 766 C CA . LEU A 1 98 ? 10.565 -0.348 5.614 1.00 94.31 98 LEU A CA 1
ATOM 767 C C . LEU A 1 98 ? 10.833 -1.753 5.073 1.00 94.31 98 LEU A C 1
ATOM 769 O O . LEU A 1 98 ? 11.302 -1.879 3.948 1.00 94.31 98 LEU A O 1
ATOM 773 N N . LEU A 1 99 ? 10.520 -2.797 5.843 1.00 95.31 99 LEU A N 1
ATOM 774 C CA . LEU A 1 99 ? 10.645 -4.186 5.395 1.00 95.31 99 LEU A CA 1
ATOM 775 C C . LEU A 1 99 ? 9.680 -4.496 4.249 1.00 95.31 99 LEU A C 1
ATOM 777 O O . LEU A 1 99 ? 10.070 -5.141 3.279 1.00 95.31 99 LEU A O 1
ATOM 781 N N . GLU A 1 100 ? 8.448 -3.999 4.332 1.00 95.50 100 GLU A N 1
ATOM 782 C CA . GLU A 1 100 ? 7.454 -4.137 3.272 1.00 95.50 100 GLU A CA 1
ATOM 783 C C . GLU A 1 100 ? 7.898 -3.408 1.997 1.00 95.50 100 GLU A C 1
ATOM 785 O O . GLU A 1 100 ? 7.991 -4.020 0.938 1.00 95.50 100 GLU A O 1
ATOM 790 N N . GLY A 1 101 ? 8.271 -2.130 2.092 1.00 95.75 101 GLY A N 1
ATOM 791 C CA . GLY A 1 101 ? 8.779 -1.364 0.953 1.00 95.75 101 GLY A CA 1
ATOM 792 C C . GLY A 1 101 ? 10.052 -1.970 0.354 1.00 95.75 101 GLY A C 1
ATOM 793 O O . GLY A 1 101 ? 10.193 -2.023 -0.867 1.00 95.75 101 GLY A O 1
ATOM 794 N N . ALA A 1 102 ? 10.956 -2.494 1.188 1.00 96.69 102 ALA A N 1
ATOM 795 C CA . ALA A 1 102 ? 12.145 -3.207 0.729 1.00 96.69 102 ALA A CA 1
ATOM 796 C C . A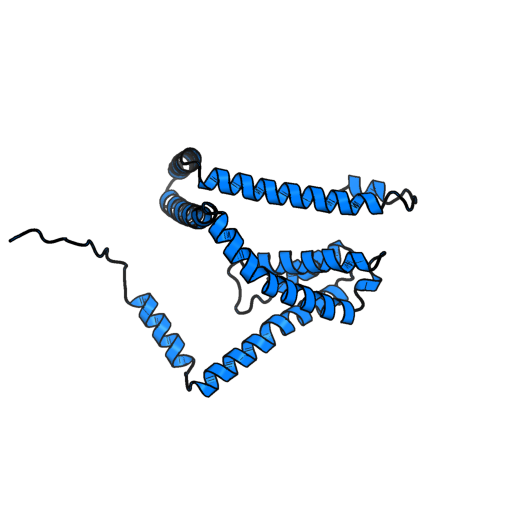LA A 1 102 ? 11.783 -4.489 -0.032 1.00 96.69 102 ALA A C 1
ATOM 798 O O . ALA A 1 102 ? 12.355 -4.745 -1.089 1.00 96.69 102 ALA A O 1
ATOM 799 N N . MET A 1 103 ? 10.811 -5.266 0.454 1.00 97.19 103 MET A N 1
ATOM 800 C CA . MET A 1 103 ? 10.300 -6.439 -0.257 1.00 97.19 103 MET A CA 1
ATOM 801 C C . MET A 1 103 ? 9.740 -6.045 -1.629 1.00 97.19 103 MET A C 1
ATOM 803 O O . MET A 1 103 ? 10.089 -6.673 -2.629 1.00 97.19 103 MET A O 1
ATOM 807 N N . TYR A 1 104 ? 8.930 -4.983 -1.700 1.00 97.50 104 TYR A N 1
ATOM 808 C CA . TYR A 1 104 ? 8.393 -4.509 -2.977 1.00 97.50 104 TYR A CA 1
ATOM 809 C C . TYR A 1 104 ? 9.507 -4.077 -3.928 1.00 97.50 104 TYR A C 1
ATOM 811 O O . TYR A 1 104 ? 9.449 -4.393 -5.113 1.00 97.50 104 TYR A O 1
ATOM 819 N N . LEU A 1 105 ? 10.528 -3.385 -3.415 1.00 97.62 105 LEU A N 1
ATOM 820 C CA . LEU A 1 105 ? 11.664 -2.940 -4.213 1.00 97.62 105 LEU A CA 1
ATOM 821 C C . LEU A 1 105 ? 12.462 -4.127 -4.759 1.00 97.62 105 LEU A C 1
ATOM 823 O O . LEU A 1 105 ? 12.785 -4.141 -5.939 1.00 97.62 105 LEU A O 1
ATOM 827 N N . ILE A 1 106 ? 12.737 -5.146 -3.942 1.00 97.81 106 ILE A N 1
ATOM 828 C CA . ILE A 1 106 ? 13.447 -6.360 -4.378 1.00 97.81 106 ILE A CA 1
ATOM 829 C C . ILE A 1 106 ? 12.670 -7.076 -5.488 1.00 97.81 106 ILE A C 1
ATOM 831 O O . ILE A 1 106 ? 13.254 -7.493 -6.491 1.00 97.81 106 ILE A O 1
ATOM 835 N N . ILE A 1 107 ? 11.350 -7.192 -5.335 1.00 97.56 107 ILE A N 1
ATOM 836 C CA . ILE A 1 107 ? 10.499 -7.793 -6.364 1.00 97.56 107 ILE A CA 1
ATOM 837 C C . ILE A 1 107 ? 10.496 -6.902 -7.612 1.00 97.56 107 ILE A C 1
ATOM 839 O O . ILE A 1 107 ? 10.622 -7.420 -8.711 1.00 97.56 107 ILE A O 1
ATOM 843 N N . ALA A 1 108 ? 10.455 -5.576 -7.474 1.00 97.56 108 ALA A N 1
ATOM 844 C CA . ALA A 1 108 ? 10.467 -4.651 -8.609 1.00 97.56 108 ALA A CA 1
ATOM 845 C C . ALA A 1 108 ? 11.770 -4.748 -9.413 1.00 97.56 108 ALA A C 1
ATOM 847 O O . ALA A 1 108 ? 11.732 -4.771 -10.641 1.00 97.56 108 ALA A O 1
ATOM 848 N N . LEU A 1 109 ? 12.904 -4.880 -8.719 1.00 96.81 109 LEU A N 1
ATOM 849 C CA . LEU A 1 109 ? 14.213 -5.110 -9.330 1.00 96.81 109 LEU A CA 1
ATOM 850 C C . LEU A 1 109 ? 14.283 -6.458 -10.058 1.00 96.81 109 LEU A C 1
ATOM 852 O O . LEU A 1 109 ? 14.948 -6.567 -11.076 1.00 96.81 109 LEU A O 1
ATOM 856 N N . SER A 1 110 ? 13.563 -7.475 -9.574 1.00 96.81 110 SER A N 1
ATOM 857 C CA . SER A 1 110 ? 13.487 -8.792 -10.229 1.00 96.81 110 SER A CA 1
ATOM 858 C C . SER A 1 110 ? 12.662 -8.780 -11.525 1.00 96.81 110 SER A C 1
ATOM 860 O O . SER A 1 110 ? 12.726 -9.732 -12.296 1.00 96.81 110 SER A O 1
ATOM 862 N N . PHE A 1 111 ? 11.863 -7.731 -11.741 1.00 96.62 111 PHE A N 1
ATOM 863 C CA . PHE A 1 111 ? 11.084 -7.480 -12.960 1.00 96.62 111 PHE A CA 1
ATOM 864 C C . PHE A 1 111 ? 11.737 -6.418 -13.859 1.00 96.62 111 PHE A C 1
ATOM 866 O O . PHE A 1 111 ? 11.096 -5.928 -14.789 1.00 96.62 111 PHE A O 1
ATOM 873 N N . ASP A 1 112 ? 12.972 -6.020 -13.543 1.00 96.31 112 ASP A N 1
ATOM 874 C CA . ASP A 1 112 ? 13.726 -4.977 -14.236 1.00 96.31 112 ASP A CA 1
ATOM 875 C C . ASP A 1 112 ? 12.981 -3.636 -14.348 1.00 96.31 112 ASP A C 1
ATOM 877 O O . ASP A 1 112 ? 13.182 -2.846 -15.273 1.00 96.31 112 ASP A O 1
ATOM 881 N N . LEU A 1 113 ? 12.124 -3.326 -13.362 1.00 95.62 113 LEU A N 1
ATOM 882 C CA . LEU A 1 113 ? 11.332 -2.094 -13.377 1.00 95.62 113 LEU A CA 1
ATOM 883 C C . LEU A 1 113 ? 12.200 -0.831 -13.332 1.00 95.62 113 LEU A C 1
ATOM 885 O O . LEU A 1 113 ? 11.743 0.231 -13.746 1.00 95.62 113 LEU A O 1
ATOM 889 N N . GLN A 1 114 ? 13.445 -0.930 -12.863 1.00 94.12 114 GLN A N 1
ATOM 890 C CA . GLN A 1 114 ? 14.403 0.173 -12.877 1.00 94.12 114 GLN A CA 1
ATOM 891 C C . GLN A 1 114 ? 14.703 0.691 -14.290 1.00 94.12 114 GLN A C 1
ATOM 893 O O . GLN A 1 114 ? 14.994 1.873 -14.431 1.00 94.12 114 GLN A O 1
ATOM 898 N N . GLU A 1 115 ? 14.602 -0.152 -15.324 1.00 93.19 115 GLU A N 1
ATOM 899 C CA . GLU A 1 115 ? 14.909 0.222 -16.713 1.00 93.19 115 GLU A CA 1
ATOM 900 C C . GLU A 1 115 ? 13.851 1.151 -17.327 1.00 93.19 115 GLU A C 1
ATOM 902 O O . GLU A 1 115 ? 14.111 1.844 -18.308 1.00 93.19 115 GLU A O 1
ATOM 907 N N . PHE A 1 116 ? 12.658 1.215 -16.726 1.00 89.06 116 PHE A N 1
ATOM 908 C CA . PHE A 1 116 ? 11.586 2.116 -17.153 1.00 89.06 116 PHE A CA 1
ATOM 909 C C . PHE A 1 116 ? 11.797 3.559 -16.678 1.00 89.06 116 PHE A C 1
ATOM 911 O O . PHE A 1 116 ? 11.047 4.450 -17.084 1.00 89.06 116 PHE A O 1
ATOM 918 N N . PHE A 1 117 ? 12.787 3.811 -15.815 1.00 87.62 117 PHE A N 1
ATOM 919 C CA . PHE A 1 117 ? 12.980 5.108 -15.180 1.00 87.62 117 PHE A CA 1
ATOM 920 C C . PHE A 1 117 ? 14.411 5.623 -15.325 1.00 87.62 117 PHE A C 1
ATOM 922 O O . PHE A 1 117 ? 15.372 4.954 -14.966 1.00 87.62 117 PHE A O 1
ATOM 929 N N . GLU A 1 118 ? 14.542 6.879 -15.752 1.00 88.38 118 GLU A N 1
ATOM 930 C CA . GLU A 1 118 ? 15.825 7.576 -15.847 1.00 88.38 118 GLU A CA 1
ATOM 931 C C . GLU A 1 118 ? 15.790 8.862 -14.997 1.00 88.38 118 GLU A C 1
ATOM 933 O O . GLU A 1 118 ? 15.072 9.806 -15.345 1.00 88.38 118 GLU A O 1
ATOM 938 N N . PRO A 1 119 ? 16.532 8.939 -13.871 1.00 87.62 119 PRO A N 1
ATOM 939 C CA . PRO A 1 119 ? 17.448 7.924 -13.341 1.00 87.62 119 PRO A CA 1
ATOM 940 C C . PRO A 1 119 ? 16.719 6.742 -12.682 1.00 87.62 119 PRO A C 1
ATOM 942 O O . PRO A 1 119 ? 15.658 6.926 -12.084 1.00 87.62 119 PRO A O 1
ATOM 945 N N . ALA A 1 120 ? 17.362 5.570 -12.658 1.00 87.50 120 ALA A N 1
ATOM 946 C CA . ALA A 1 120 ? 16.854 4.346 -12.016 1.00 87.50 120 ALA A CA 1
ATOM 947 C C . ALA A 1 120 ? 16.392 4.538 -10.554 1.00 87.50 120 ALA A C 1
ATOM 949 O O . ALA A 1 120 ? 15.512 3.833 -10.062 1.00 87.50 120 ALA A O 1
ATOM 950 N N . LEU A 1 121 ? 16.945 5.532 -9.847 1.00 88.62 121 LEU A N 1
ATOM 951 C CA . LEU A 1 121 ? 16.556 5.882 -8.477 1.00 88.62 121 LEU A CA 1
ATOM 952 C C . LEU A 1 121 ? 15.080 6.316 -8.351 1.00 88.62 121 LEU A C 1
ATOM 954 O O . LEU A 1 121 ? 14.502 6.204 -7.270 1.00 88.62 121 LEU A O 1
ATOM 958 N N . LEU A 1 122 ? 14.449 6.769 -9.442 1.00 88.25 122 LEU A N 1
ATOM 959 C CA . LEU A 1 122 ? 13.017 7.089 -9.485 1.00 88.25 122 LEU A CA 1
ATOM 960 C C . LEU A 1 122 ? 12.120 5.867 -9.231 1.00 88.25 122 LEU A C 1
ATOM 962 O O . LEU A 1 122 ? 10.958 6.043 -8.870 1.00 88.25 122 LEU A O 1
ATOM 966 N N . LEU A 1 123 ? 12.651 4.643 -9.318 1.00 92.94 123 LEU A N 1
ATOM 967 C CA . LEU A 1 123 ? 11.917 3.440 -8.932 1.00 92.94 123 LEU A CA 1
ATOM 968 C C . LEU A 1 123 ? 11.492 3.469 -7.454 1.00 92.94 123 LEU A C 1
ATOM 970 O O . LEU A 1 123 ? 10.409 2.998 -7.121 1.00 92.94 123 LEU A O 1
ATOM 974 N N . VAL A 1 124 ? 12.300 4.050 -6.560 1.00 92.81 124 VAL A N 1
ATOM 975 C CA . VAL A 1 124 ? 12.016 4.075 -5.113 1.00 92.81 124 VAL A CA 1
ATOM 976 C C . VAL A 1 124 ? 10.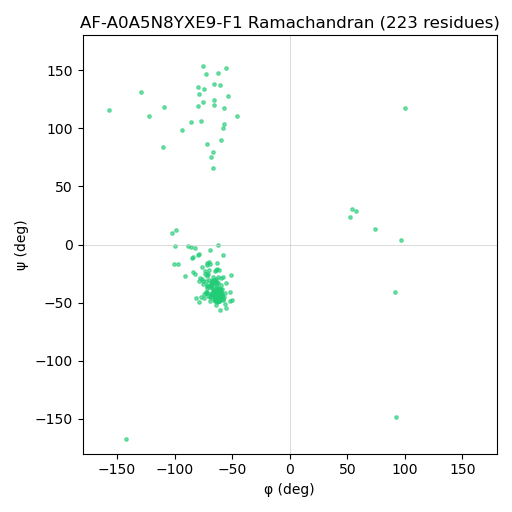696 4.791 -4.786 1.00 92.81 124 VAL A C 1
ATOM 978 O O . VAL A 1 124 ? 9.830 4.167 -4.170 1.00 92.81 124 VAL A O 1
ATOM 981 N N . PRO A 1 125 ? 10.473 6.061 -5.183 1.00 90.50 125 PRO A N 1
ATOM 982 C CA . PRO A 1 125 ? 9.196 6.726 -4.933 1.00 90.50 125 PRO A CA 1
ATOM 983 C C . PRO A 1 125 ? 8.020 6.069 -5.670 1.00 90.50 125 PRO A C 1
ATOM 985 O O . PRO A 1 125 ? 6.909 6.092 -5.145 1.00 90.50 125 PRO A O 1
ATOM 988 N N . VAL A 1 126 ? 8.242 5.454 -6.839 1.00 91.38 126 VAL A N 1
ATOM 989 C CA . VAL A 1 126 ? 7.201 4.693 -7.556 1.00 91.38 126 VAL A CA 1
ATOM 990 C C . VAL A 1 126 ? 6.778 3.461 -6.759 1.00 91.38 126 VAL A C 1
ATOM 992 O O . VAL A 1 126 ? 5.588 3.235 -6.561 1.00 91.38 126 VAL A O 1
ATOM 995 N N . VAL A 1 127 ? 7.733 2.688 -6.244 1.00 95.12 127 VAL A N 1
ATOM 996 C CA . VAL A 1 127 ? 7.453 1.523 -5.399 1.00 95.12 127 VAL A CA 1
ATOM 997 C C . VAL A 1 127 ? 6.725 1.942 -4.124 1.00 95.12 127 VAL A C 1
ATOM 999 O O . VAL A 1 127 ? 5.712 1.339 -3.787 1.00 95.12 127 VAL A O 1
ATOM 1002 N N . LEU A 1 128 ? 7.168 3.015 -3.460 1.00 93.81 128 LEU A N 1
ATOM 1003 C CA . LEU A 1 128 ? 6.482 3.547 -2.278 1.00 93.81 128 LEU A CA 1
ATOM 1004 C C . LEU A 1 128 ? 5.052 4.005 -2.590 1.00 93.81 128 LEU A C 1
ATOM 1006 O O . LEU A 1 128 ? 4.154 3.793 -1.775 1.00 93.81 128 LEU A O 1
ATOM 1010 N N . LEU A 1 129 ? 4.825 4.598 -3.767 1.00 92.19 129 LEU A N 1
ATOM 1011 C CA . LEU A 1 129 ? 3.486 4.937 -4.238 1.00 92.19 129 LEU A CA 1
ATOM 1012 C C . LEU A 1 129 ? 2.634 3.674 -4.388 1.00 92.19 129 LEU A C 1
ATOM 1014 O O . LEU A 1 129 ? 1.526 3.647 -3.858 1.00 92.19 129 LEU A O 1
ATOM 1018 N N . VAL A 1 130 ? 3.151 2.632 -5.050 1.00 96.00 130 VAL A N 1
ATOM 1019 C CA . VAL A 1 130 ? 2.461 1.341 -5.214 1.00 96.00 130 VAL A CA 1
ATOM 1020 C C . VAL A 1 130 ? 2.119 0.726 -3.855 1.00 96.00 130 VAL A C 1
ATOM 1022 O O . VAL A 1 130 ? 0.971 0.335 -3.649 1.00 96.00 130 VAL A O 1
ATOM 1025 N N . THR A 1 131 ? 3.059 0.696 -2.906 1.00 95.31 131 THR A N 1
ATOM 1026 C CA . THR A 1 131 ? 2.811 0.216 -1.537 1.00 95.31 131 THR A CA 1
ATOM 1027 C C . THR A 1 131 ? 1.688 1.012 -0.867 1.00 95.31 131 THR A C 1
ATOM 1029 O O . THR A 1 131 ? 0.748 0.431 -0.328 1.00 95.31 131 THR A O 1
ATOM 1032 N N . ALA A 1 132 ? 1.729 2.346 -0.946 1.00 93.19 132 ALA A N 1
ATOM 1033 C CA . ALA A 1 132 ? 0.737 3.208 -0.310 1.00 93.19 132 ALA A CA 1
ATOM 1034 C C . ALA A 1 132 ? -0.671 3.043 -0.906 1.00 93.19 132 ALA A C 1
ATOM 1036 O O . ALA A 1 132 ? -1.632 2.882 -0.153 1.00 93.19 132 ALA A O 1
ATOM 1037 N N . VAL A 1 133 ? -0.815 3.066 -2.238 1.00 93.56 133 VAL A N 1
ATOM 1038 C CA . VAL A 1 133 ? -2.139 2.963 -2.879 1.00 93.56 133 VAL A CA 1
ATOM 1039 C C . VAL A 1 133 ? -2.754 1.579 -2.704 1.00 93.56 133 VAL A C 1
ATOM 1041 O O . VAL A 1 133 ? -3.964 1.481 -2.509 1.00 93.56 133 VAL A O 1
ATOM 1044 N N . SER A 1 134 ? -1.933 0.526 -2.716 1.00 94.44 134 SER A N 1
ATOM 1045 C CA . SER A 1 134 ? -2.405 -0.851 -2.546 1.00 94.44 134 SER A CA 1
ATOM 1046 C C . SER A 1 134 ? -2.886 -1.071 -1.114 1.00 94.44 134 SER A C 1
ATOM 1048 O O . SER A 1 134 ? -4.022 -1.491 -0.911 1.00 94.44 134 SER A O 1
ATOM 1050 N N . ASN A 1 135 ? -2.096 -0.669 -0.112 1.00 92.88 135 ASN A N 1
ATOM 1051 C CA . ASN A 1 135 ? -2.476 -0.803 1.300 1.00 92.88 135 ASN A CA 1
ATOM 1052 C C . ASN A 1 135 ? -3.660 0.096 1.692 1.00 92.88 135 ASN A C 1
ATOM 1054 O O . ASN A 1 135 ? -4.484 -0.264 2.537 1.00 92.88 135 ASN A O 1
ATOM 1058 N N . LEU A 1 136 ? -3.793 1.263 1.059 1.00 91.50 136 LEU A N 1
ATOM 1059 C CA . LEU A 1 136 ? -4.970 2.104 1.252 1.00 91.50 136 LEU A CA 1
ATOM 1060 C C . LEU A 1 136 ? -6.228 1.446 0.670 1.00 91.50 136 LEU A C 1
ATOM 1062 O O . LEU A 1 136 ? -7.278 1.461 1.308 1.00 91.50 136 LEU A O 1
ATOM 1066 N N . ALA A 1 137 ? -6.132 0.839 -0.513 1.00 91.31 137 ALA A N 1
ATOM 1067 C CA . ALA A 1 137 ? -7.268 0.174 -1.141 1.00 91.31 137 ALA A CA 1
ATOM 1068 C C . ALA A 1 137 ? -7.713 -1.089 -0.387 1.00 91.31 137 ALA A C 1
ATOM 1070 O O . ALA A 1 137 ? -8.914 -1.336 -0.284 1.00 91.31 137 ALA A O 1
ATOM 1071 N N . THR A 1 138 ? -6.787 -1.849 0.208 1.00 89.88 138 THR A N 1
ATOM 1072 C CA . THR A 1 138 ? -7.131 -3.019 1.038 1.00 89.88 138 THR A CA 1
ATOM 1073 C C . THR A 1 138 ? -7.779 -2.652 2.375 1.00 89.88 138 THR A C 1
ATOM 1075 O O . THR A 1 138 ? -8.418 -3.499 2.995 1.00 89.88 138 THR A O 1
ATOM 1078 N N . SER A 1 139 ? -7.693 -1.386 2.801 1.00 87.00 139 SER A N 1
ATOM 1079 C CA . SER A 1 139 ? -8.433 -0.886 3.970 1.00 87.00 139 SER A CA 1
ATOM 1080 C C . SER A 1 139 ? -9.946 -0.818 3.721 1.00 87.00 139 SER A C 1
ATOM 1082 O O . SER A 1 139 ? -10.728 -0.725 4.669 1.00 87.00 139 SER A O 1
ATOM 1084 N N . ILE A 1 140 ? -10.379 -0.872 2.455 1.00 84.19 140 ILE A N 1
ATOM 1085 C CA . ILE A 1 140 ? -11.790 -0.998 2.099 1.00 84.19 140 ILE A CA 1
ATOM 1086 C C . ILE A 1 140 ? -12.210 -2.452 2.363 1.00 84.19 140 ILE A C 1
ATOM 1088 O O . ILE A 1 140 ? -11.611 -3.368 1.786 1.00 84.19 140 ILE A O 1
ATOM 1092 N N . PRO A 1 141 ? -13.238 -2.695 3.202 1.00 73.56 141 PRO A N 1
ATOM 1093 C CA . PRO A 1 141 ? -13.701 -4.049 3.484 1.00 73.56 141 PRO A CA 1
ATOM 1094 C C . PRO A 1 141 ? -14.091 -4.739 2.173 1.00 73.56 141 PRO A C 1
ATOM 1096 O O . PRO A 1 141 ? -14.973 -4.275 1.450 1.00 73.56 141 PRO A O 1
ATOM 1099 N N . SER A 1 142 ? -13.379 -5.818 1.847 1.00 78.88 142 SER A N 1
ATOM 1100 C CA . SER A 1 142 ? -13.425 -6.464 0.535 1.00 78.88 142 SER A CA 1
ATOM 1101 C C . SER A 1 142 ? -13.351 -7.992 0.642 1.00 78.88 142 SER A C 1
ATOM 1103 O O . SER A 1 142 ? -13.592 -8.563 1.708 1.00 78.88 142 SER A O 1
ATOM 1105 N N . SER A 1 143 ? -13.118 -8.660 -0.492 1.00 80.50 143 SER A N 1
ATOM 1106 C CA . SER A 1 143 ? -13.018 -10.116 -0.600 1.00 80.50 143 SER A CA 1
ATOM 1107 C C . SER A 1 143 ? -11.951 -10.685 0.353 1.00 80.50 143 SER A C 1
ATOM 1109 O O . SER A 1 143 ? -10.977 -10.001 0.681 1.00 80.50 143 SER A O 1
ATOM 1111 N N . PRO A 1 144 ? -12.092 -11.946 0.807 1.00 79.81 144 PRO A N 1
ATOM 1112 C CA . PRO A 1 144 ? -11.055 -12.603 1.596 1.00 79.81 144 PRO A CA 1
ATOM 1113 C C . PRO A 1 144 ? -9.704 -12.552 0.875 1.00 79.81 144 PRO A C 1
ATOM 1115 O O . PRO A 1 144 ? -9.604 -12.933 -0.290 1.00 79.81 144 PRO A O 1
ATOM 1118 N N . GLY A 1 145 ? -8.674 -12.069 1.571 1.00 84.94 145 GLY A N 1
ATOM 1119 C CA . GLY A 1 145 ? -7.337 -11.910 0.999 1.00 84.94 145 GLY A CA 1
ATOM 1120 C C . GLY A 1 145 ? -7.193 -10.743 0.020 1.00 84.94 145 GLY A C 1
ATOM 1121 O O . GLY A 1 145 ? -6.201 -10.710 -0.685 1.00 84.94 145 GLY A O 1
ATOM 1122 N N . SER A 1 146 ? -8.145 -9.804 -0.049 1.00 89.75 146 SER A N 1
ATOM 1123 C CA . SER A 1 146 ? -8.028 -8.558 -0.830 1.00 89.75 146 SER A CA 1
ATOM 1124 C C . SER A 1 146 ? -7.757 -8.750 -2.329 1.00 89.75 146 SER A C 1
ATOM 1126 O O . SER A 1 146 ? -7.131 -7.909 -2.980 1.00 89.75 146 SER A O 1
ATOM 1128 N N . ILE A 1 147 ? -8.219 -9.868 -2.896 1.00 90.44 147 ILE A N 1
ATOM 1129 C CA . ILE A 1 147 ? -8.035 -10.173 -4.318 1.00 90.44 147 ILE A CA 1
ATOM 1130 C C . ILE A 1 147 ? -8.817 -9.153 -5.149 1.00 90.44 147 ILE A C 1
ATOM 1132 O O . ILE A 1 147 ? -10.030 -8.994 -4.985 1.00 90.44 147 ILE A O 1
ATOM 1136 N N . GLY A 1 148 ? -8.116 -8.478 -6.055 1.00 88.88 148 GLY A N 1
ATOM 1137 C CA . GLY A 1 148 ? -8.611 -7.411 -6.916 1.00 88.88 148 GLY A CA 1
ATOM 1138 C C . GLY A 1 148 ? -8.429 -6.018 -6.313 1.00 88.88 148 GLY A C 1
ATOM 1139 O O . GLY A 1 148 ? -8.044 -5.096 -7.033 1.00 88.88 148 GLY A O 1
ATOM 1140 N N . THR A 1 149 ? -8.667 -5.846 -5.007 1.00 91.94 149 THR A N 1
ATOM 1141 C CA . THR A 1 149 ? -8.499 -4.546 -4.329 1.00 91.94 149 THR A CA 1
ATOM 1142 C C . THR A 1 149 ? -7.037 -4.173 -4.135 1.00 91.94 149 THR A C 1
ATOM 1144 O O . THR A 1 149 ? -6.728 -2.985 -4.104 1.00 91.94 149 THR A O 1
ATOM 1147 N N . PHE A 1 150 ? -6.140 -5.158 -4.073 1.00 93.81 150 PHE A N 1
ATOM 1148 C CA . PHE A 1 150 ? -4.699 -4.937 -4.077 1.00 93.81 150 PHE A CA 1
ATOM 1149 C C . PHE A 1 150 ? -4.154 -4.666 -5.490 1.00 93.81 150 PHE A C 1
ATOM 1151 O O . PHE A 1 150 ? -3.439 -3.692 -5.718 1.00 93.81 150 PHE A O 1
ATOM 1158 N N . GLU A 1 151 ? -4.505 -5.506 -6.465 1.00 95.50 151 GLU A N 1
ATOM 1159 C CA . GLU A 1 151 ? -3.881 -5.497 -7.790 1.00 95.50 151 GLU A CA 1
ATOM 1160 C C . GLU A 1 151 ? -4.306 -4.297 -8.629 1.00 95.50 151 GLU A C 1
ATOM 1162 O O . GLU A 1 151 ? -3.476 -3.699 -9.310 1.00 95.50 151 GLU A O 1
ATOM 1167 N N . PHE A 1 152 ? -5.586 -3.924 -8.585 1.00 95.00 152 PHE A N 1
ATOM 1168 C CA . PHE A 1 152 ? -6.105 -2.821 -9.389 1.00 95.00 152 PHE A CA 1
ATOM 1169 C C . PHE A 1 152 ? -5.337 -1.499 -9.179 1.00 95.00 152 PHE A C 1
ATOM 1171 O O . PHE A 1 152 ? -4.841 -0.945 -10.165 1.00 95.00 152 PHE A O 1
ATOM 1178 N N . PRO A 1 153 ? -5.182 -0.978 -7.944 1.00 95.00 153 PRO A N 1
ATOM 1179 C CA . PRO A 1 153 ? -4.427 0.252 -7.715 1.00 95.00 153 PRO A CA 1
ATOM 1180 C C . PRO A 1 153 ? -2.924 0.084 -7.973 1.00 95.00 153 PRO A C 1
ATOM 1182 O O . PRO A 1 153 ? -2.302 1.031 -8.451 1.00 95.00 153 PRO A O 1
ATOM 1185 N N . ALA A 1 154 ? -2.342 -1.096 -7.721 1.00 96.69 154 ALA A N 1
ATOM 1186 C CA . ALA A 1 154 ? -0.934 -1.365 -8.011 1.00 96.69 154 ALA A CA 1
ATOM 1187 C C . ALA A 1 154 ? -0.636 -1.261 -9.516 1.00 96.69 154 ALA A C 1
ATOM 1189 O O . ALA A 1 154 ? 0.280 -0.550 -9.935 1.00 96.69 154 ALA A O 1
ATOM 1190 N N . VAL A 1 155 ? -1.462 -1.916 -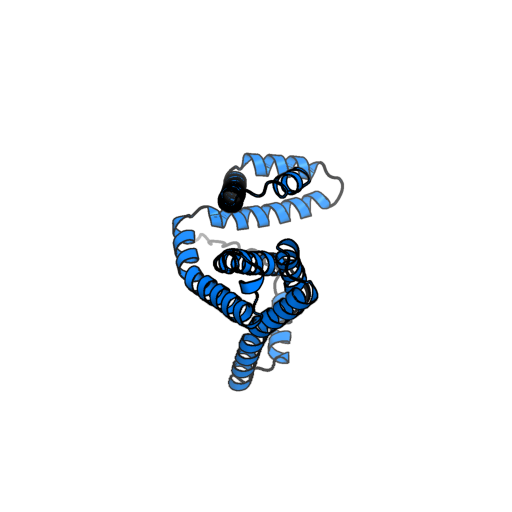10.339 1.00 97.75 155 VAL A N 1
ATOM 1191 C CA . VAL A 1 155 ? -1.368 -1.856 -11.803 1.00 97.75 155 VAL A CA 1
ATOM 1192 C C . VAL A 1 155 ? -1.628 -0.438 -12.298 1.00 97.75 155 VAL A C 1
ATOM 1194 O O . VAL A 1 155 ? -0.889 0.059 -13.148 1.00 97.75 155 VAL A O 1
ATOM 1197 N N . ALA A 1 156 ? -2.638 0.246 -11.754 1.00 94.81 156 ALA A N 1
ATOM 1198 C CA . ALA A 1 156 ? -2.935 1.628 -12.117 1.00 94.81 156 ALA A CA 1
ATOM 1199 C C . ALA A 1 156 ? -1.745 2.560 -11.828 1.00 94.81 156 ALA A C 1
ATOM 1201 O O . ALA A 1 156 ? -1.349 3.330 -12.698 1.00 94.81 156 ALA A O 1
ATOM 1202 N N . ALA A 1 157 ? -1.123 2.461 -10.652 1.00 93.75 157 ALA A N 1
ATOM 1203 C CA . ALA A 1 157 ? 0.026 3.291 -10.294 1.00 93.75 157 ALA A CA 1
ATOM 1204 C C . ALA A 1 157 ? 1.224 3.082 -11.234 1.00 93.75 157 ALA A C 1
ATOM 1206 O O . ALA A 1 157 ? 1.833 4.058 -11.664 1.00 93.75 157 ALA A O 1
ATOM 1207 N N . LEU A 1 158 ? 1.530 1.833 -11.600 1.00 95.00 158 LEU A N 1
ATOM 1208 C CA . LEU A 1 158 ? 2.639 1.513 -12.506 1.00 95.00 158 LEU A CA 1
ATOM 1209 C C . LEU A 1 158 ? 2.362 1.915 -13.958 1.00 95.00 158 LEU A C 1
ATOM 1211 O O . LEU A 1 158 ? 3.231 2.464 -14.634 1.00 95.00 158 LEU A O 1
ATOM 1215 N N . THR A 1 159 ? 1.140 1.689 -14.437 1.00 95.19 159 THR A N 1
ATOM 1216 C CA . THR A 1 159 ? 0.748 2.076 -15.801 1.00 95.19 159 THR A CA 1
ATOM 1217 C C . THR A 1 159 ? 0.701 3.592 -15.979 1.00 95.19 159 THR A C 1
ATOM 1219 O O . THR A 1 159 ? 1.091 4.092 -17.033 1.00 95.19 159 THR A O 1
ATOM 1222 N N . LEU A 1 160 ? 0.319 4.342 -14.937 1.00 90.38 160 LEU A N 1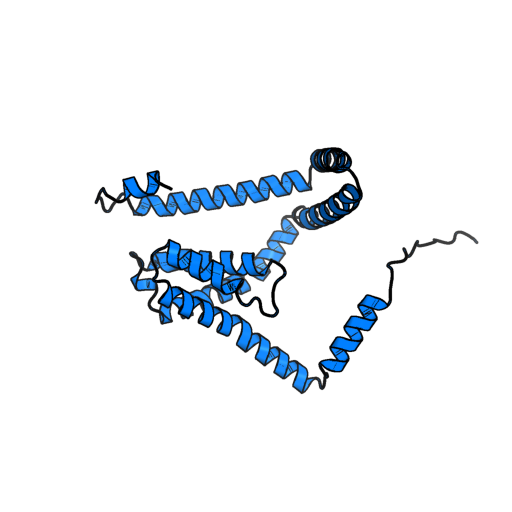
ATOM 1223 C CA . LEU A 1 160 ? 0.360 5.809 -14.935 1.00 90.38 160 LEU A CA 1
ATOM 1224 C C . LEU A 1 160 ? 1.775 6.376 -15.094 1.00 90.38 160 LEU A C 1
ATOM 1226 O O . LEU A 1 160 ? 1.924 7.478 -15.618 1.00 90.38 160 LEU A O 1
ATOM 1230 N N . VAL A 1 161 ? 2.800 5.639 -14.661 1.00 86.44 161 VAL A N 1
ATOM 1231 C CA . VAL A 1 161 ? 4.208 6.043 -14.795 1.00 86.44 161 VAL A CA 1
ATOM 1232 C C . VAL A 1 161 ? 4.910 5.392 -15.993 1.00 86.44 161 VAL A C 1
ATOM 1234 O O . VAL A 1 161 ? 6.125 5.496 -16.116 1.00 86.44 161 VAL A O 1
ATOM 1237 N N . GLY A 1 162 ? 4.153 4.761 -16.900 1.00 86.94 162 GLY A N 1
ATOM 1238 C CA . GLY A 1 162 ? 4.653 4.270 -18.188 1.00 86.94 162 GLY A CA 1
ATOM 1239 C C . GLY A 1 162 ? 5.049 2.792 -18.235 1.00 86.94 162 GLY A C 1
ATOM 1240 O O . GLY A 1 162 ? 5.504 2.330 -19.280 1.00 86.94 162 GLY A O 1
ATOM 1241 N N . VAL A 1 163 ? 4.850 2.021 -17.160 1.00 94.06 163 VAL A N 1
ATOM 1242 C CA . VAL A 1 163 ? 5.095 0.568 -17.176 1.00 94.06 163 VAL A CA 1
ATOM 1243 C C . VAL A 1 163 ? 3.979 -0.135 -17.954 1.00 94.06 163 VAL A C 1
ATOM 1245 O O . VAL A 1 163 ? 2.792 0.127 -17.751 1.00 94.06 163 VAL A O 1
ATOM 1248 N N . GLY A 1 164 ? 4.338 -1.062 -18.845 1.00 95.25 164 GLY A N 1
ATOM 1249 C CA . GLY A 1 164 ? 3.361 -1.818 -19.631 1.00 95.25 164 GLY A CA 1
ATOM 1250 C C . GLY A 1 164 ? 2.407 -2.636 -18.750 1.00 95.25 164 GLY A C 1
ATOM 1251 O O . GLY A 1 164 ? 2.841 -3.306 -17.815 1.00 95.25 164 GLY A O 1
ATOM 1252 N N . ALA A 1 165 ? 1.109 -2.636 -19.075 1.00 94.19 165 ALA A N 1
ATOM 1253 C CA . ALA A 1 165 ? 0.067 -3.278 -18.260 1.00 94.19 165 ALA A CA 1
ATOM 1254 C C . ALA A 1 165 ? 0.321 -4.773 -17.979 1.00 94.19 165 ALA A C 1
ATOM 1256 O O . ALA A 1 165 ? -0.011 -5.254 -16.899 1.00 94.19 165 ALA A O 1
ATOM 1257 N N . GLY A 1 166 ? 0.943 -5.498 -18.918 1.00 97.12 166 GLY A N 1
ATOM 1258 C CA . GLY A 1 166 ? 1.321 -6.901 -18.722 1.00 97.12 166 GLY A CA 1
ATOM 1259 C C . GLY A 1 166 ? 2.373 -7.088 -17.624 1.00 97.12 166 GLY A C 1
ATOM 1260 O O . GLY A 1 166 ? 2.196 -7.923 -16.741 1.00 97.12 166 GLY A O 1
ATOM 1261 N N . VAL A 1 167 ? 3.428 -6.265 -17.635 1.00 97.31 167 VAL A N 1
ATOM 1262 C CA . VAL A 1 167 ? 4.488 -6.288 -16.613 1.00 97.31 167 VAL A CA 1
ATOM 1263 C C . VAL A 1 167 ? 3.937 -5.809 -15.272 1.00 97.31 167 VAL A C 1
ATOM 1265 O O . VAL A 1 167 ? 4.136 -6.472 -14.259 1.00 97.31 167 VAL A O 1
ATOM 1268 N N . ALA A 1 168 ? 3.174 -4.712 -15.271 1.00 97.62 168 ALA A N 1
ATOM 1269 C CA . ALA A 1 168 ? 2.536 -4.180 -14.069 1.00 97.62 168 ALA A CA 1
ATOM 1270 C C . ALA A 1 168 ? 1.597 -5.204 -13.409 1.00 97.62 168 ALA A C 1
ATOM 1272 O O . ALA A 1 168 ? 1.624 -5.367 -12.191 1.00 97.62 168 ALA A O 1
ATOM 1273 N N . GLY A 1 169 ? 0.797 -5.923 -14.206 1.00 97.62 169 GLY A N 1
ATOM 1274 C CA . GLY A 1 169 ? -0.089 -6.986 -13.731 1.00 97.62 169 GLY A CA 1
ATOM 1275 C C . GLY A 1 169 ? 0.669 -8.170 -13.141 1.00 97.62 169 GLY A C 1
ATOM 1276 O O . GLY A 1 169 ? 0.360 -8.602 -12.033 1.00 97.62 169 GLY A O 1
ATOM 1277 N N . ALA A 1 170 ? 1.690 -8.665 -13.846 1.00 97.69 170 ALA A N 1
ATOM 1278 C CA . ALA A 1 170 ? 2.516 -9.768 -13.361 1.00 97.69 170 ALA A CA 1
ATOM 1279 C C . ALA A 1 170 ? 3.235 -9.408 -12.050 1.00 97.69 170 ALA A C 1
ATOM 1281 O O . ALA A 1 170 ? 3.220 -10.192 -11.101 1.00 97.69 170 ALA A O 1
ATOM 1282 N N . PHE A 1 171 ? 3.787 -8.196 -11.969 1.00 97.94 171 PHE A N 1
ATOM 1283 C CA . PHE A 1 171 ? 4.399 -7.667 -10.757 1.00 97.94 171 PHE A CA 1
ATOM 1284 C C . PHE A 1 171 ? 3.392 -7.560 -9.601 1.00 97.94 171 PHE A C 1
ATOM 1286 O O . PHE A 1 171 ? 3.673 -8.049 -8.509 1.00 97.94 171 PHE A O 1
ATOM 1293 N N . ALA A 1 172 ? 2.206 -6.984 -9.831 1.00 97.62 172 ALA A N 1
ATOM 1294 C CA . ALA A 1 172 ? 1.180 -6.819 -8.799 1.00 97.62 172 ALA A CA 1
ATOM 1295 C C . ALA A 1 172 ? 0.691 -8.162 -8.234 1.00 97.62 172 ALA A C 1
ATOM 1297 O O . ALA A 1 172 ? 0.586 -8.320 -7.018 1.00 97.62 172 ALA A O 1
ATOM 1298 N N . VAL A 1 173 ? 0.450 -9.152 -9.100 1.00 97.31 173 VAL A N 1
ATOM 1299 C CA . VAL A 1 173 ? 0.073 -10.507 -8.671 1.00 97.31 173 VAL A CA 1
ATOM 1300 C C . VAL A 1 173 ? 1.199 -11.146 -7.860 1.00 97.31 173 VAL A C 1
ATOM 1302 O O . VAL A 1 173 ? 0.946 -11.707 -6.795 1.00 97.31 173 VAL A O 1
ATOM 1305 N N . MET A 1 174 ? 2.446 -11.037 -8.326 1.00 97.38 174 MET A N 1
ATOM 1306 C CA . MET A 1 174 ? 3.586 -11.631 -7.630 1.00 97.38 174 MET A CA 1
ATOM 1307 C C . MET A 1 174 ? 3.786 -11.006 -6.247 1.00 97.38 174 MET A C 1
ATOM 1309 O O . MET A 1 174 ? 3.927 -11.731 -5.263 1.00 97.38 174 MET A O 1
ATOM 1313 N N . LEU A 1 175 ? 3.718 -9.674 -6.148 1.00 97.00 175 LEU A N 1
ATOM 1314 C CA . LEU A 1 175 ? 3.722 -8.961 -4.870 1.00 97.00 175 LEU A CA 1
ATOM 1315 C C . LEU A 1 175 ? 2.657 -9.503 -3.917 1.00 97.00 175 LEU A C 1
ATOM 1317 O O . LEU A 1 175 ? 2.955 -9.792 -2.758 1.00 97.00 175 LEU A O 1
ATOM 1321 N N . HIS A 1 176 ? 1.424 -9.659 -4.400 1.00 96.00 176 HIS A N 1
ATOM 1322 C CA . HIS A 1 176 ? 0.322 -10.082 -3.550 1.00 96.00 176 HIS A CA 1
ATOM 1323 C C . HIS A 1 176 ? 0.503 -11.516 -3.043 1.00 96.00 176 HIS A C 1
ATOM 1325 O O . HIS A 1 176 ? 0.249 -11.806 -1.873 1.00 96.00 176 HIS A O 1
ATOM 1331 N N . VAL A 1 177 ? 1.032 -12.403 -3.890 1.00 96.00 177 VAL A N 1
ATOM 1332 C CA . VAL A 1 177 ? 1.417 -13.761 -3.491 1.00 96.00 177 VAL A CA 1
ATOM 1333 C C . VAL A 1 177 ? 2.489 -13.727 -2.401 1.00 96.00 177 VAL A C 1
ATOM 1335 O O . VAL A 1 177 ? 2.350 -14.441 -1.410 1.00 96.00 177 VAL A O 1
ATOM 1338 N N . TYR A 1 178 ? 3.521 -12.886 -2.523 1.00 95.44 178 TYR A N 1
ATOM 1339 C CA . TYR A 1 178 ? 4.559 -12.761 -1.491 1.00 95.44 178 TYR A CA 1
ATOM 1340 C C . TYR A 1 178 ? 4.046 -12.171 -0.172 1.00 95.44 178 TYR A C 1
ATOM 1342 O O . TYR A 1 178 ? 4.577 -12.518 0.882 1.00 95.44 178 TYR A O 1
ATOM 1350 N N . LEU A 1 179 ? 3.002 -11.340 -0.200 1.00 93.56 179 LEU A N 1
ATOM 1351 C CA . LEU A 1 179 ? 2.340 -10.851 1.013 1.00 93.56 179 LEU A CA 1
ATOM 1352 C C . LEU A 1 179 ? 1.480 -11.930 1.675 1.00 93.56 179 LEU A C 1
ATOM 1354 O O . LEU A 1 179 ? 1.542 -12.125 2.890 1.00 93.56 179 LEU A O 1
ATOM 1358 N N . LEU A 1 180 ? 0.674 -12.640 0.884 1.00 93.81 180 LEU A N 1
ATOM 1359 C CA . LEU A 1 180 ? -0.318 -13.576 1.406 1.00 93.81 180 LEU A CA 1
ATOM 1360 C C . LEU A 1 180 ? 0.280 -14.931 1.772 1.00 93.81 180 LEU A C 1
ATOM 1362 O O . LEU A 1 180 ? -0.029 -15.474 2.835 1.00 93.81 180 LEU A O 1
ATOM 1366 N N . LEU A 1 181 ? 1.107 -15.508 0.901 1.00 95.44 181 LEU A N 1
ATOM 1367 C CA . LEU A 1 181 ? 1.516 -16.907 0.995 1.00 95.44 181 LEU A CA 1
ATOM 1368 C C . LEU A 1 181 ? 2.337 -17.204 2.264 1.00 95.44 181 LEU A C 1
ATOM 1370 O O . LEU A 1 181 ? 1.964 -18.137 2.978 1.00 95.44 181 LEU A O 1
ATOM 1374 N N . PRO A 1 182 ? 3.385 -16.434 2.628 1.00 94.12 182 PRO A N 1
ATOM 1375 C CA . PRO A 1 182 ? 4.184 -16.729 3.818 1.00 94.12 182 PRO A CA 1
ATOM 1376 C C . PRO A 1 182 ? 3.375 -16.606 5.111 1.00 94.12 182 PRO A C 1
ATOM 1378 O O . PRO A 1 182 ? 3.462 -17.472 5.982 1.00 94.12 182 PRO A O 1
ATOM 1381 N N . VAL A 1 183 ? 2.545 -15.563 5.219 1.00 93.75 183 VAL A N 1
ATOM 1382 C CA . VAL A 1 183 ? 1.686 -15.334 6.390 1.00 93.75 183 VAL A CA 1
ATOM 1383 C C . VAL A 1 183 ? 0.627 -16.432 6.502 1.00 93.75 183 VAL A C 1
ATOM 1385 O O . VAL A 1 183 ? 0.398 -16.958 7.592 1.00 93.75 183 VAL A O 1
ATOM 1388 N N . THR A 1 184 ? 0.038 -16.841 5.376 1.00 93.88 184 THR A N 1
ATOM 1389 C CA . THR A 1 184 ? -0.936 -17.940 5.325 1.00 93.88 184 THR A CA 1
ATOM 1390 C C . THR A 1 184 ? -0.297 -19.261 5.746 1.00 93.88 184 THR A C 1
ATOM 1392 O O . THR A 1 184 ? -0.842 -19.958 6.600 1.00 93.88 184 THR A O 1
ATOM 1395 N N . ILE A 1 185 ? 0.883 -19.593 5.213 1.00 96.25 185 ILE A N 1
ATOM 1396 C CA . ILE A 1 185 ? 1.625 -20.803 5.590 1.00 96.25 185 ILE A CA 1
ATOM 1397 C C . ILE A 1 185 ? 1.948 -20.787 7.086 1.00 96.25 185 ILE A C 1
ATOM 1399 O O . ILE A 1 185 ? 1.712 -21.782 7.770 1.00 96.25 185 ILE A O 1
ATOM 1403 N N . LEU A 1 186 ? 2.439 -19.666 7.620 1.00 95.44 186 LEU A N 1
ATOM 1404 C CA . LEU A 1 186 ? 2.759 -19.552 9.041 1.00 95.44 186 LEU A CA 1
ATOM 1405 C C . LEU A 1 186 ? 1.511 -19.735 9.917 1.00 95.44 186 LEU A C 1
ATOM 1407 O O . LEU A 1 186 ? 1.558 -20.472 10.903 1.00 95.44 186 LEU A O 1
ATOM 1411 N N . GLY A 1 187 ? 0.384 -19.137 9.526 1.00 93.06 187 GLY A N 1
ATOM 1412 C CA . GLY A 1 187 ? -0.905 -19.332 10.189 1.00 93.06 187 GLY A CA 1
ATOM 1413 C C . GLY A 1 187 ? -1.352 -20.797 10.188 1.00 93.06 187 GLY A C 1
ATOM 1414 O O . GLY A 1 187 ? -1.751 -21.318 11.230 1.00 93.06 187 GLY A O 1
ATOM 1415 N N . LEU A 1 188 ? -1.215 -21.493 9.055 1.00 92.94 188 LEU A N 1
ATOM 1416 C CA . LEU A 1 188 ? -1.524 -22.922 8.938 1.00 92.94 188 LEU A CA 1
ATOM 1417 C C . LEU A 1 188 ? -0.602 -23.791 9.805 1.00 92.94 188 LEU A C 1
ATOM 1419 O O . LEU A 1 188 ? -1.080 -24.719 10.455 1.00 92.94 188 LEU A O 1
ATOM 1423 N N . ILE A 1 189 ? 0.696 -23.475 9.873 1.00 94.44 189 ILE A N 1
ATOM 1424 C CA . ILE A 1 189 ? 1.652 -24.169 10.749 1.00 94.44 189 ILE A CA 1
ATOM 1425 C C . ILE A 1 189 ? 1.251 -24.002 12.218 1.00 94.44 189 ILE A C 1
ATOM 1427 O O . ILE A 1 189 ? 1.239 -24.981 12.965 1.00 94.44 189 ILE A O 1
ATOM 1431 N N . VAL A 1 190 ? 0.909 -22.781 12.642 1.00 93.31 190 VAL A N 1
ATOM 1432 C CA . VAL A 1 190 ? 0.467 -22.503 14.018 1.00 93.31 190 VAL A CA 1
ATOM 1433 C C . VAL A 1 190 ? -0.816 -23.263 14.339 1.00 93.31 190 VAL A C 1
ATOM 1435 O O . VAL A 1 190 ? -0.907 -23.897 15.390 1.00 93.31 190 VAL A O 1
ATOM 1438 N N . LEU A 1 191 ? -1.785 -23.249 13.424 1.00 90.19 191 LEU A N 1
ATOM 1439 C CA . LEU A 1 191 ? -3.047 -23.962 13.580 1.00 90.19 191 LEU A CA 1
ATOM 1440 C C . LEU A 1 191 ? -2.825 -25.476 13.731 1.00 90.19 191 LEU A C 1
ATOM 1442 O O . LEU A 1 191 ? -3.366 -26.096 14.648 1.00 90.19 191 LEU A O 1
ATOM 1446 N N . TRP A 1 192 ? -1.986 -26.052 12.866 1.00 90.94 192 TRP A N 1
ATOM 1447 C CA . TRP A 1 192 ? -1.658 -27.474 12.879 1.00 90.94 192 TRP A CA 1
ATOM 1448 C C . TRP A 1 192 ? -0.951 -27.888 14.174 1.00 90.94 192 TRP A C 1
ATOM 1450 O O . TRP A 1 192 ? -1.340 -28.874 14.798 1.00 90.94 192 TRP A O 1
ATOM 1460 N N . ARG A 1 193 ? 0.031 -27.100 14.633 1.00 91.94 193 ARG A N 1
ATOM 1461 C CA . ARG A 1 193 ? 0.758 -27.360 15.889 1.00 91.94 193 ARG A CA 1
ATOM 1462 C C . ARG A 1 193 ? -0.098 -27.145 17.136 1.00 91.94 193 ARG A C 1
ATOM 1464 O O . ARG A 1 193 ? 0.143 -27.790 18.149 1.00 91.94 193 ARG A O 1
ATOM 1471 N N . GLY A 1 194 ? -1.067 -26.236 17.077 1.00 86.06 194 GLY A N 1
ATOM 1472 C CA . GLY A 1 194 ? -1.972 -25.940 18.186 1.00 86.06 194 GLY A CA 1
ATOM 1473 C C . GLY A 1 194 ? -3.154 -26.903 18.317 1.00 86.06 194 GLY A C 1
ATOM 1474 O O . GLY A 1 194 ? -3.946 -26.740 19.239 1.00 86.06 194 GLY A O 1
ATOM 1475 N N . HIS A 1 195 ? -3.306 -27.875 17.405 1.00 83.94 195 HIS A N 1
ATOM 1476 C CA . HIS A 1 195 ? -4.477 -28.763 17.310 1.00 83.94 195 HIS A CA 1
ATOM 1477 C C . HIS A 1 195 ? -5.825 -28.014 17.262 1.00 83.94 195 HIS A C 1
ATOM 1479 O O . HIS A 1 195 ? -6.877 -28.569 17.590 1.00 83.94 195 HIS A O 1
ATOM 1485 N N . TYR A 1 196 ? -5.815 -26.749 16.837 1.00 79.75 196 TYR A N 1
ATOM 1486 C CA . TYR A 1 196 ? -7.023 -25.946 16.724 1.00 79.75 196 TYR A CA 1
ATOM 1487 C C . TYR A 1 196 ? -7.747 -26.317 15.427 1.00 79.75 196 TYR A C 1
ATOM 1489 O O . TYR A 1 196 ? -7.215 -26.166 14.332 1.00 79.75 196 TYR A O 1
ATOM 1497 N N . SER A 1 197 ? -8.983 -26.805 15.531 1.00 81.56 197 SER A N 1
ATOM 1498 C CA . SER A 1 197 ? -9.830 -27.007 14.352 1.00 81.56 197 SER A CA 1
ATOM 1499 C C . SER A 1 197 ? -10.427 -25.673 13.906 1.00 81.56 197 SER A C 1
ATOM 1501 O O . SER A 1 197 ? -11.056 -24.981 14.713 1.00 81.56 197 SER A O 1
ATOM 1503 N N . LEU A 1 198 ? -10.298 -25.341 12.613 1.00 76.25 198 LEU A N 1
ATOM 1504 C CA . LEU A 1 198 ? -10.947 -24.166 12.011 1.00 76.25 198 LEU A CA 1
ATOM 1505 C C . LEU A 1 198 ? -12.449 -24.148 12.314 1.00 76.25 198 LEU A C 1
ATOM 1507 O O . LEU A 1 198 ? -12.987 -23.115 12.694 1.00 76.25 198 LEU A O 1
ATOM 1511 N N . GLY A 1 199 ? -13.108 -25.310 12.256 1.00 75.81 199 GLY A N 1
ATOM 1512 C CA . GLY A 1 199 ? -14.539 -25.423 12.545 1.00 75.81 199 GLY A CA 1
ATOM 1513 C C . GLY A 1 199 ? -14.905 -25.092 13.996 1.00 75.81 199 GLY A C 1
ATOM 1514 O O . GLY A 1 199 ? -15.992 -24.571 14.251 1.00 75.81 199 GLY A O 1
ATOM 1515 N N . THR A 1 200 ? -14.006 -25.346 14.951 1.00 75.75 200 THR A N 1
ATOM 1516 C CA . THR A 1 200 ? -14.215 -24.975 16.359 1.00 75.75 200 THR A CA 1
ATOM 1517 C C . THR A 1 200 ? -14.076 -23.465 16.551 1.00 75.75 200 THR A C 1
ATOM 1519 O O . THR A 1 200 ? -14.911 -22.871 17.232 1.00 75.75 200 THR A O 1
ATOM 1522 N N . LEU A 1 201 ? -13.088 -22.837 15.901 1.00 75.19 201 LEU A N 1
ATOM 1523 C CA . LEU A 1 201 ? -12.880 -21.385 15.947 1.00 75.19 201 LEU A CA 1
ATOM 1524 C C . LEU A 1 201 ? -14.044 -20.622 15.298 1.00 75.19 201 LEU A C 1
ATOM 1526 O O . LEU A 1 201 ? -14.554 -19.666 15.882 1.00 75.19 201 LEU A O 1
ATOM 1530 N N . THR A 1 202 ? -14.536 -21.082 14.142 1.00 82.12 202 THR A N 1
ATOM 1531 C CA . THR A 1 202 ? -15.689 -20.461 13.470 1.00 82.12 202 THR A CA 1
ATOM 1532 C C . THR A 1 202 ? -16.954 -20.549 14.329 1.00 82.12 202 THR A C 1
ATOM 1534 O O . THR A 1 202 ? -17.636 -19.546 14.521 1.00 82.12 202 THR A O 1
ATOM 1537 N N . ARG A 1 203 ? -17.235 -21.712 14.941 1.00 75.38 203 ARG A N 1
ATOM 1538 C CA . ARG A 1 203 ? -18.400 -21.887 15.833 1.00 75.38 203 ARG A CA 1
ATOM 1539 C C . ARG A 1 203 ? -18.319 -21.056 17.116 1.00 75.38 203 ARG A C 1
ATOM 1541 O O . ARG A 1 203 ? -19.355 -20.663 17.650 1.00 75.38 203 ARG A O 1
ATOM 1548 N N . GLN A 1 204 ? -17.119 -20.824 17.645 1.00 74.81 204 GLN A N 1
ATOM 1549 C CA . GLN A 1 204 ? -16.920 -19.962 18.813 1.00 74.81 204 GLN A CA 1
ATOM 1550 C C . GLN A 1 204 ? -17.128 -18.479 18.471 1.00 74.81 204 GLN A C 1
ATOM 1552 O O . GLN A 1 204 ? -17.732 -17.763 19.269 1.00 74.81 204 GLN A O 1
ATOM 1557 N N . CYS A 1 205 ? -16.707 -18.037 17.282 1.00 69.12 205 CYS A N 1
ATOM 1558 C CA . CYS A 1 205 ? -16.922 -16.669 16.804 1.00 69.12 205 CYS A CA 1
ATOM 1559 C C . CYS A 1 205 ? -18.421 -16.347 16.627 1.00 69.12 205 CYS A C 1
ATOM 1561 O O . CYS A 1 205 ? -18.897 -15.340 17.153 1.00 69.12 205 CYS A O 1
ATOM 1563 N N . ASP A 1 206 ? -19.190 -17.252 16.009 1.00 67.81 206 ASP A N 1
ATOM 1564 C CA . ASP A 1 206 ? -20.649 -17.108 15.850 1.00 67.81 206 ASP A CA 1
ATOM 1565 C C . ASP A 1 206 ? -21.381 -17.029 17.196 1.00 67.81 206 ASP A C 1
ATOM 1567 O O . ASP A 1 206 ? -22.275 -16.201 17.386 1.00 67.81 206 ASP A O 1
ATOM 1571 N N . LYS A 1 207 ? -20.990 -17.858 18.174 1.00 61.59 207 LYS A N 1
ATOM 1572 C CA . LYS A 1 207 ? -21.559 -17.807 19.532 1.00 61.59 207 LYS A CA 1
ATOM 1573 C C . LYS A 1 207 ? -21.252 -16.495 20.256 1.00 61.59 207 LYS A C 1
ATOM 1575 O O . LYS A 1 207 ? -22.091 -16.014 21.011 1.00 61.59 207 LYS A O 1
ATOM 1580 N N . HIS A 1 208 ? -20.074 -15.912 20.037 1.00 55.12 208 HIS A N 1
ATOM 1581 C CA . HIS A 1 208 ? -19.708 -14.628 20.634 1.00 55.12 208 HIS A CA 1
ATOM 1582 C C . HIS A 1 208 ? -20.474 -13.451 20.002 1.00 55.12 208 HIS A C 1
ATOM 1584 O O . HIS A 1 208 ? -20.847 -12.520 20.711 1.00 55.12 208 HIS A O 1
ATOM 1590 N N . GLN A 1 209 ? -20.766 -13.497 18.696 1.00 56.53 209 GLN A N 1
ATOM 1591 C CA . GLN A 1 209 ? -21.551 -12.457 18.011 1.00 56.53 209 GLN A CA 1
ATOM 1592 C C . GLN A 1 209 ? -23.056 -12.537 18.310 1.00 56.53 209 GLN A C 1
ATOM 1594 O O . GLN A 1 209 ? -23.722 -11.513 18.422 1.00 56.53 209 GLN A O 1
ATOM 1599 N N . THR A 1 210 ? -23.596 -13.744 18.488 1.00 58.59 210 THR A N 1
ATOM 1600 C CA . THR A 1 210 ? -25.017 -13.971 18.812 1.00 58.59 210 THR A CA 1
ATOM 1601 C C . THR A 1 210 ? -25.342 -13.857 20.311 1.00 58.59 210 THR A C 1
ATOM 1603 O O . THR A 1 210 ? -26.514 -13.826 20.682 1.00 58.59 210 THR A O 1
ATOM 1606 N N . GLY A 1 211 ? -24.328 -13.789 21.185 1.00 51.81 211 GLY A N 1
ATOM 1607 C CA . GLY A 1 211 ? -24.464 -14.022 22.628 1.00 51.81 211 GLY A CA 1
ATOM 1608 C C . GLY A 1 211 ? -24.549 -12.809 23.566 1.00 51.81 211 GLY A C 1
ATOM 1609 O O . GLY A 1 211 ? -24.664 -13.027 24.771 1.00 51.81 211 GLY A O 1
ATOM 1610 N N . LYS A 1 212 ? -24.485 -11.549 23.105 1.00 34.56 212 LYS A N 1
ATOM 1611 C CA . LYS A 1 212 ? -24.617 -10.394 24.023 1.00 34.56 212 LYS A CA 1
ATOM 1612 C C . LYS A 1 212 ? -25.069 -9.100 23.323 1.00 34.56 212 LYS A C 1
ATOM 1614 O O . LYS A 1 212 ? -24.291 -8.539 22.554 1.00 34.56 212 LYS A O 1
ATOM 1619 N N . PRO A 1 213 ? -26.257 -8.540 23.634 1.00 41.72 213 PRO A N 1
ATOM 1620 C CA . PRO A 1 213 ? -26.424 -7.095 23.584 1.00 41.72 213 PRO A CA 1
ATOM 1621 C C . PRO A 1 213 ? -25.528 -6.502 24.676 1.00 41.72 213 PRO A C 1
ATOM 1623 O O . PRO A 1 213 ? -25.470 -7.034 25.788 1.00 41.72 213 PRO A O 1
ATOM 1626 N N . ILE A 1 214 ? -24.832 -5.409 24.375 1.00 46.97 214 ILE A N 1
ATOM 1627 C CA . ILE A 1 214 ? -24.148 -4.583 25.375 1.00 46.97 214 ILE A CA 1
ATOM 1628 C C . ILE A 1 214 ? -25.246 -3.943 26.237 1.00 46.97 214 ILE A C 1
ATOM 1630 O O . ILE A 1 214 ? -25.663 -2.811 26.012 1.00 46.97 214 ILE A O 1
ATOM 1634 N N . ALA A 1 215 ? -25.794 -4.707 27.181 1.00 41.53 215 ALA A N 1
ATOM 1635 C CA . ALA A 1 215 ? -26.519 -4.146 28.299 1.00 41.53 215 ALA A CA 1
ATOM 1636 C C . ALA A 1 215 ? -25.483 -3.380 29.116 1.00 41.53 215 ALA A C 1
ATOM 1638 O O . ALA A 1 215 ? -24.467 -3.937 29.532 1.00 41.53 215 ALA A O 1
ATOM 1639 N N . SER A 1 216 ? -25.727 -2.084 29.254 1.00 40.03 216 SER A N 1
ATOM 1640 C CA . SER A 1 216 ? -25.021 -1.193 30.151 1.00 40.03 216 SER A CA 1
ATOM 1641 C C . SER A 1 216 ? -24.877 -1.854 31.519 1.00 40.03 216 SER A C 1
ATOM 1643 O O . SER A 1 216 ? -25.861 -1.975 32.256 1.00 40.03 216 SER A O 1
ATOM 1645 N N . ASP A 1 217 ? -23.651 -2.226 31.878 1.00 39.47 217 ASP A N 1
ATOM 1646 C CA . ASP A 1 217 ? -23.267 -2.392 33.274 1.00 39.47 217 ASP A CA 1
ATOM 1647 C C . ASP A 1 217 ? -23.273 -0.989 33.893 1.00 39.47 217 ASP A C 1
ATOM 1649 O O . ASP A 1 217 ? -22.254 -0.325 34.078 1.00 39.47 217 ASP A O 1
ATOM 1653 N N . THR A 1 218 ? -24.487 -0.498 34.142 1.00 37.97 218 THR A N 1
ATOM 1654 C CA . THR A 1 218 ? -24.763 0.578 35.076 1.00 37.97 218 THR A CA 1
ATOM 1655 C C . THR A 1 218 ? -24.227 0.080 36.403 1.00 37.97 218 THR A C 1
ATOM 1657 O O . THR A 1 218 ? -24.837 -0.759 37.064 1.00 37.97 218 THR A O 1
ATOM 1660 N N . VAL A 1 219 ? -23.037 0.555 36.751 1.00 44.66 219 VAL A N 1
ATOM 1661 C CA . VAL A 1 219 ? -22.461 0.427 38.080 1.00 44.66 219 VAL A CA 1
ATOM 1662 C C . VAL A 1 219 ? -23.430 1.116 39.038 1.00 44.66 219 VAL A C 1
ATOM 1664 O O . VAL A 1 219 ? -23.351 2.316 39.287 1.00 44.66 219 VAL A O 1
ATOM 1667 N N . THR A 1 220 ? -24.390 0.360 39.564 1.00 37.94 220 THR A N 1
ATOM 1668 C CA . THR A 1 220 ? -25.119 0.733 40.768 1.00 37.94 220 THR A CA 1
ATOM 1669 C C . THR A 1 220 ? -24.140 0.575 41.923 1.00 37.94 220 THR A C 1
ATOM 1671 O O . THR A 1 220 ? -24.057 -0.486 42.543 1.00 37.94 220 THR A O 1
ATOM 1674 N N . MET A 1 221 ? -23.357 1.626 42.180 1.00 38.19 221 MET A N 1
ATOM 1675 C CA . MET A 1 221 ? -22.769 1.856 43.496 1.00 38.19 221 MET A CA 1
ATOM 1676 C C . MET A 1 221 ? -23.934 1.912 44.481 1.00 38.19 221 MET A C 1
ATOM 1678 O O . MET A 1 221 ? -24.713 2.862 44.507 1.00 38.19 221 MET A O 1
ATOM 1682 N N . LYS A 1 222 ? -24.104 0.820 45.219 1.00 38.09 222 LYS A N 1
ATOM 1683 C CA . LYS A 1 222 ? -25.093 0.687 46.274 1.00 38.09 222 LYS A CA 1
ATOM 1684 C C . LYS A 1 222 ? -24.559 1.453 47.485 1.00 38.09 222 LYS A C 1
ATOM 1686 O O . LYS A 1 222 ? -23.615 1.006 48.129 1.00 38.09 222 LYS A O 1
ATOM 1691 N N . GLU A 1 223 ? -25.142 2.615 47.756 1.00 41.53 223 GLU A N 1
ATOM 1692 C CA . GLU A 1 223 ? -25.114 3.232 49.083 1.00 41.53 223 GLU A CA 1
ATOM 1693 C C . GLU A 1 223 ? -25.831 2.335 50.112 1.00 41.53 223 GLU A C 1
ATOM 1695 O O . GLU A 1 223 ? -26.832 1.684 49.798 1.00 41.53 223 GLU A O 1
ATOM 1700 N N . GLY A 1 224 ? -25.340 2.373 51.356 1.00 44.34 224 GLY A N 1
ATOM 1701 C CA . GLY A 1 224 ? -25.969 1.816 52.562 1.00 44.34 224 GLY A CA 1
ATOM 1702 C C . GLY A 1 224 ? -25.388 0.456 52.967 1.00 44.34 224 GLY A C 1
ATOM 1703 O O . GLY A 1 224 ? -25.517 -0.511 52.225 1.00 44.34 224 GLY A O 1
ATOM 1704 N N . LYS A 1 225 ? -24.769 0.283 54.137 1.00 38.16 225 LYS A N 1
ATOM 1705 C CA . LYS A 1 225 ? -24.906 0.958 55.436 1.00 38.16 225 LYS A CA 1
ATOM 1706 C C . LYS A 1 225 ? -23.631 0.751 56.250 1.00 38.16 225 LYS A C 1
ATOM 1708 O O . LYS A 1 225 ? -23.011 -0.318 56.056 1.00 38.16 225 LYS A O 1
#

Solvent-accessible surface area (backbone atoms only — not comparable to full-atom values): 12918 Å² total; per-residue (Å²): 121,70,74,65,61,66,63,75,73,66,93,49,93,73,62,65,70,57,50,59,57,51,52,51,52,50,52,50,50,54,50,53,48,50,52,51,52,51,49,52,51,46,69,36,68,65,55,54,53,50,48,48,59,57,39,64,71,48,81,79,71,54,30,61,58,50,50,52,53,47,50,54,49,38,57,61,41,48,61,73,74,46,64,68,61,48,52,61,50,49,65,67,44,46,62,57,53,50,52,50,50,48,51,52,45,56,54,38,56,76,68,52,52,38,79,78,34,91,60,47,73,57,40,56,64,51,47,48,47,30,53,50,48,16,57,55,41,49,69,47,94,67,54,87,88,33,69,58,42,34,38,53,44,25,25,50,52,36,40,74,70,70,43,54,64,70,59,26,44,54,51,30,51,51,52,50,46,66,61,47,49,62,55,50,51,52,51,52,52,51,34,63,76,65,72,56,53,69,71,57,54,53,56,51,51,53,52,62,71,74,65,63,79,89,70,78,83,72,80,75,79,76,81,84,132

Secondary structur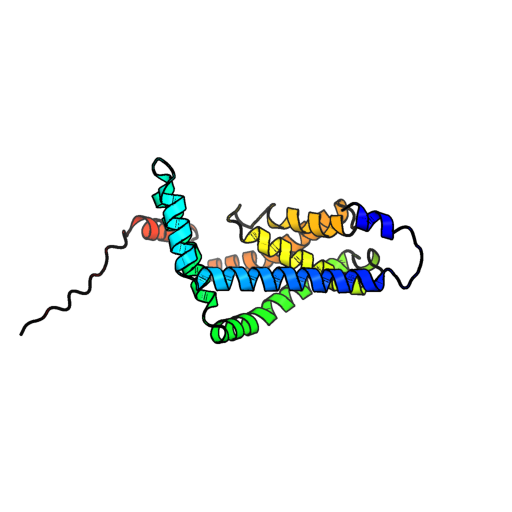e (DSSP, 8-state):
-HHHHHTTS---TTTHHHHHHHHHHHHHHHHHHHHHHHHHHHH-HHHHHHHHHHHTTS-TTHHHHHHHHHHHHHHHHHGGG-HHHHHHHHHHHHHHHHHHHHHHHHHHHHTTGGGGSSSGGGHHHHHHHHHHHHHHHHTS--SGGGTTTTHHHHHHHHHHTT--HHHHHHHHHHHHHHHHHHHHHHHHHHHHHTT--HHHHHHHHHHHHHS--------------

Mean predicted aligned error: 11.99 Å

Sequence (225 aa):
PVIILAGLVDGSKTSVQVSWGIFGLVSLFIFLFAIGALTLLAINPRFVQLFEKLSNRLPGRLPLKINELLSLFIDGLSILKDPKRHFGLFSRSLPVWLLEGAMYLIIALSFDLQEFFEPALLLVPVVLLVTAVSNLATSIPSSPGSIGTFEFPAVAALTLVGVGAGVAGAFAVMLHVYLLLPVTILGLIVLWRGHYSLGTLTRQCDKHQTGKPIASDTVTMKEGK

Foldseek 3Di:
DVVVVVVVPDPDPPPVVVVVVVVVVVVVVVVVVVLVVLLCCLPDVVNLVVVLVVLVVDDDPRSVVVNVVVVVSSVVSVVVVDVVVVVVVCVVCVVVLVVLLVVLVVLCVVLVVLVLDVNSVVVSVLSVQLVVQLVVQPVPPDDVLCVPSNLVSQLVSSVVSPDDSVSSNVSSVVSSCVVCVVVVVVVVVCCVVVVPDPVVVVVVVVCVVVPDDPDDPPPPPDDDD